Protein AF-A0A8H7FQP1-F1 (afdb_monomer)

Secondary structure (DSSP, 8-state):
-------------------------------------------------TTHHHHHHHHHHHHHHHHHHHHHHHHHHHHHHHHHHHHHHHHHHHHHHHHHHHHHHHHHHHHHHHHHHHHHHHHHHHHHHHHHHHHHHHHHHHHHHHHHHHHHHHHHHHHHHHHHHHHHHHHHHHHHHHHHHHHHHHHHHHHHHHHHHHHHHHHTTEEEPPPEEEEEEETTEEEEEEEEEEHHHHHHT-------SS---------------TT-------EEEEEEET-TTS--GGGSSTTS---------

pLDDT: mean 77.66, std 22.57, range [32.78, 98.75]

Sequence (301 aa):
MALRCIDSLFKVRPKQRARSDPRSYLFFSFREQEPLLRAKQQASPASGSSMLKLYIALFVAAVLICNFVGLVLWDRSCQNKNLVQYEKEVASRKAQEAQRELEWVREMDKKREEEHARETQWQTEYDLKKAQEARRELAWERHMNETQESERTREAQWKRAYDLKRAQEKQQERAWERQMDNKRREERTREAQWEMSQEKRERLGLSWSAPLSHGCVSHGVQSYRARLLDAVFTECLGSPTTANAKGMWVFSGSSCALNTDKTTTMPQEIWGHWTVEEDPSCSPFFQDWRTNVRVDILSNW

Mean predicted aligned error: 17.56 Å

Radius of gyration: 79.03 Å; Cα contacts (8 Å, |Δi|>4): 97; chains: 1; bounding box: 150×62×216 Å

Nearest PDB structures (foldseek):
  4bv8-assembly2_B-3  TM=5.247E-01  e=1.477E+00  Mus mu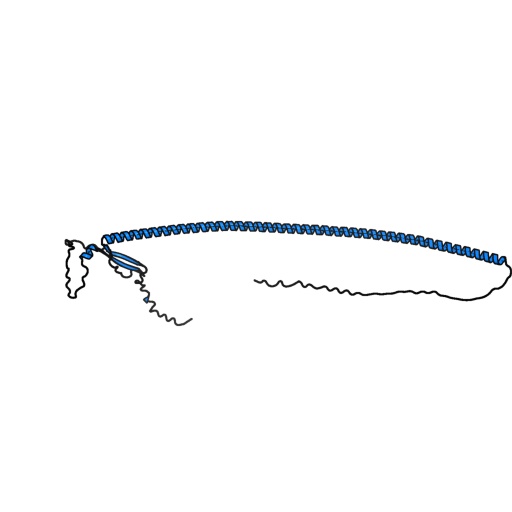sculus
  4bva-assembly1_A  TM=5.328E-01  e=1.675E+00  Mus musculus
  5ds1-assembly1_A-2  TM=3.840E-01  e=4.562E+00  Pisum sativum

Foldseek 3Di:
DDDDDDPDDDPDDDDDDDDDDDDDDDDDDDDDDDDDDDDDDDDDDDDDDPDVVVVVVVVVVVVVVVVVVVVVVVVVVVVVVVVVVVVVVVVVVVVVVVVVVVVVVVVVVVVVVVVVVVVVVVVVVVVVVVVVVVVVVVVVVVVVVVVVVVVVVVVVVVVVVVVVVVVVVVVVVVVVVVVVVVVVVVVVVVVVVVVVVVVVCVVQQKDWDDWDWDAAPDQQKTKTKTWIDRNVVVVQVDDPDPDDPPPDDDPPDDDPPPPDPPPPDDDPTDMDMDMDGNHPVRHPPPPPVVVPPPPPPPDDD

Solvent-accessible surface area (backbone atoms only — not comparable to full-atom values): 18649 Å² total; per-residue (Å²): 136,91,90,77,85,91,82,85,87,83,83,80,76,84,82,84,77,88,79,80,86,80,91,80,88,83,90,87,88,84,83,92,80,86,84,92,84,89,86,87,79,90,82,86,84,81,89,85,76,77,64,67,56,51,51,52,51,51,50,52,49,50,52,50,49,53,52,50,52,51,50,51,53,49,50,53,51,52,51,49,52,52,48,55,49,48,52,51,50,52,52,52,50,52,52,53,49,53,49,51,51,52,52,50,49,53,53,55,50,53,50,51,52,53,50,53,52,50,51,51,50,52,49,52,53,50,53,50,51,50,52,51,50,54,50,50,51,56,50,50,51,51,52,51,49,54,51,50,52,51,49,53,52,52,51,53,51,50,50,52,53,50,53,51,52,53,52,50,53,53,50,50,51,55,50,51,52,52,51,53,50,50,51,56,49,51,50,51,52,50,50,52,51,49,49,54,53,48,52,55,30,51,75,67,34,39,44,71,45,80,70,44,75,50,71,62,76,48,84,19,23,29,35,34,36,25,44,62,39,48,46,75,61,50,64,68,69,51,78,85,71,76,82,60,99,70,92,69,89,77,84,80,82,80,83,74,79,73,85,72,64,95,73,70,73,75,80,79,82,50,71,48,75,53,72,43,75,72,35,80,89,26,60,63,84,76,68,67,64,69,80,73,60,80,76,80,76,69,87,81,134

Structure (mmCIF, N/CA/C/O backbone):
data_AF-A0A8H7FQP1-F1
#
_entry.id   AF-A0A8H7FQP1-F1
#
loop_
_atom_site.group_PDB
_atom_site.id
_atom_site.type_symbol
_atom_site.label_atom_id
_atom_site.label_alt_id
_atom_site.label_comp_id
_atom_site.label_asym_id
_atom_site.label_entity_id
_atom_site.label_seq_id
_atom_site.pdbx_PDB_ins_code
_atom_site.Cartn_x
_atom_site.Cartn_y
_atom_site.Cartn_z
_atom_site.occupancy
_atom_site.B_iso_or_equiv
_atom_site.auth_seq_id
_atom_site.auth_comp_id
_atom_site.auth_asym_id
_atom_site.auth_atom_id
_atom_site.pdbx_PDB_model_num
ATOM 1 N N . MET A 1 1 ? 9.323 -22.938 11.453 1.00 44.25 1 MET A N 1
ATOM 2 C CA . MET A 1 1 ? 9.107 -22.777 9.999 1.00 44.25 1 MET A CA 1
ATOM 3 C C . MET A 1 1 ? 10.292 -22.024 9.432 1.00 44.25 1 MET A C 1
ATOM 5 O O . MET A 1 1 ? 10.713 -21.041 10.021 1.00 44.25 1 MET A O 1
ATOM 9 N N . ALA A 1 2 ? 10.908 -22.606 8.411 1.00 39.44 2 ALA A N 1
ATOM 10 C CA . ALA A 1 2 ? 12.273 -22.350 7.983 1.00 39.44 2 ALA A CA 1
ATOM 11 C C . ALA A 1 2 ? 12.406 -21.084 7.123 1.00 39.44 2 ALA A C 1
ATOM 13 O O . ALA A 1 2 ? 11.730 -20.958 6.110 1.00 39.44 2 ALA A O 1
ATOM 14 N N . LEU A 1 3 ? 13.346 -20.211 7.482 1.00 43.88 3 LEU A N 1
ATOM 15 C CA . LEU A 1 3 ? 13.948 -19.234 6.577 1.00 43.88 3 LEU A CA 1
ATOM 16 C C . LEU A 1 3 ? 15.461 -19.448 6.639 1.00 43.88 3 LEU A C 1
ATOM 18 O O . LEU A 1 3 ? 16.155 -18.941 7.515 1.00 43.88 3 LEU A O 1
ATOM 22 N N . ARG A 1 4 ? 15.948 -20.301 5.738 1.00 47.81 4 ARG A N 1
ATOM 23 C CA . ARG A 1 4 ? 17.366 -20.500 5.440 1.00 47.81 4 ARG A CA 1
ATOM 24 C C . ARG A 1 4 ? 17.572 -20.265 3.946 1.00 47.81 4 ARG A C 1
ATOM 26 O O . ARG A 1 4 ? 16.805 -20.780 3.141 1.00 47.81 4 ARG A O 1
ATOM 33 N N . CYS A 1 5 ? 18.672 -19.579 3.647 1.00 44.84 5 CYS A N 1
ATOM 34 C CA . CYS A 1 5 ? 19.439 -19.634 2.402 1.00 44.84 5 CYS A CA 1
ATOM 35 C C . CYS A 1 5 ? 18.844 -18.955 1.159 1.00 44.84 5 CYS A C 1
ATOM 37 O O . CYS A 1 5 ? 18.223 -19.605 0.327 1.00 44.84 5 CYS A O 1
ATOM 39 N N . ILE A 1 6 ? 19.226 -17.691 0.947 1.00 50.94 6 ILE A N 1
ATOM 40 C CA . ILE A 1 6 ? 19.578 -17.193 -0.393 1.00 50.94 6 ILE A CA 1
ATOM 41 C C . ILE A 1 6 ? 20.927 -16.471 -0.275 1.00 50.94 6 ILE A C 1
ATOM 43 O O . ILE A 1 6 ? 21.017 -15.253 -0.322 1.00 50.94 6 ILE A O 1
ATOM 47 N N . ASP A 1 7 ? 21.977 -17.265 -0.073 1.00 50.06 7 ASP A N 1
ATOM 48 C CA . ASP A 1 7 ? 23.360 -16.891 -0.366 1.00 50.06 7 ASP A CA 1
ATOM 49 C C . ASP A 1 7 ? 23.798 -17.775 -1.532 1.00 50.06 7 ASP A C 1
ATOM 51 O O . ASP A 1 7 ? 24.094 -18.953 -1.343 1.00 50.06 7 ASP A O 1
ATOM 55 N N . SER A 1 8 ? 23.757 -17.258 -2.759 1.00 50.88 8 SER A N 1
ATOM 56 C CA . SER A 1 8 ? 24.639 -17.673 -3.858 1.00 50.88 8 SER A CA 1
ATOM 57 C C . SER A 1 8 ? 24.260 -16.968 -5.159 1.00 50.88 8 SER A C 1
ATOM 59 O O . SER A 1 8 ? 23.090 -16.742 -5.440 1.00 50.88 8 SER A O 1
ATOM 61 N N . LEU A 1 9 ? 25.286 -16.732 -5.983 1.00 49.41 9 LEU A N 1
ATOM 62 C CA . LEU A 1 9 ? 25.239 -16.390 -7.413 1.00 49.41 9 LEU A CA 1
ATOM 63 C C . LEU A 1 9 ? 25.390 -14.911 -7.797 1.00 49.41 9 LEU A C 1
ATOM 65 O O . LEU A 1 9 ? 24.665 -14.412 -8.645 1.00 49.41 9 LEU A O 1
ATOM 69 N N . PHE A 1 10 ? 26.475 -14.274 -7.351 1.00 50.06 10 PHE A N 1
ATOM 70 C CA . PHE A 1 10 ? 27.207 -13.350 -8.232 1.00 50.06 10 PHE A CA 1
ATOM 71 C C . PHE A 1 10 ? 28.704 -13.666 -8.227 1.00 50.06 10 PHE A C 1
ATOM 73 O O . PHE A 1 10 ? 29.521 -13.051 -7.549 1.00 50.06 10 PHE A O 1
ATOM 80 N N . LYS A 1 11 ? 29.073 -14.681 -9.015 1.00 54.91 11 LYS A N 1
ATOM 81 C CA . LYS A 1 11 ? 30.464 -15.015 -9.335 1.00 54.91 11 LYS A CA 1
ATOM 82 C C . LYS A 1 11 ? 30.887 -14.169 -10.539 1.00 54.91 11 LYS A C 1
ATOM 84 O O . LYS A 1 11 ? 30.808 -14.616 -11.681 1.00 54.91 11 LYS A O 1
ATOM 89 N N . VAL A 1 12 ? 31.289 -12.926 -10.282 1.00 55.06 12 VAL A N 1
ATOM 90 C CA . VAL A 1 12 ? 31.871 -12.031 -11.293 1.00 55.06 12 VAL A CA 1
ATOM 91 C C . VAL A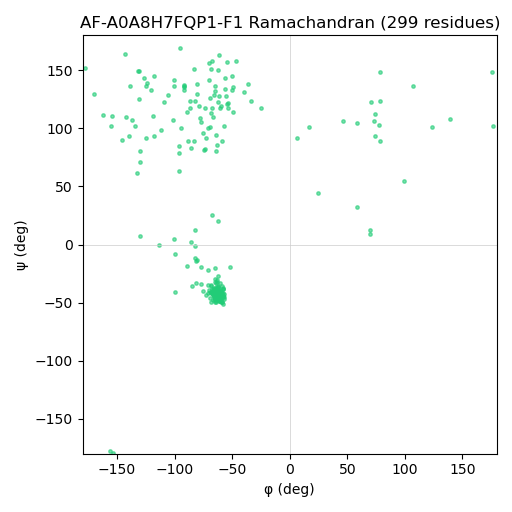 1 12 ? 33.223 -12.612 -11.721 1.00 55.06 12 VAL A C 1
ATOM 93 O O . VAL A 1 12 ? 34.172 -12.640 -10.942 1.00 55.06 12 VAL A O 1
ATOM 96 N N . ARG A 1 13 ? 33.317 -13.126 -12.954 1.00 54.31 13 ARG A N 1
ATOM 97 C CA . ARG A 1 13 ? 34.604 -13.490 -13.565 1.00 54.31 13 ARG A CA 1
ATOM 98 C C . ARG A 1 13 ? 35.245 -12.233 -14.164 1.00 54.31 13 ARG A C 1
ATOM 100 O O . ARG A 1 13 ? 34.632 -11.643 -15.055 1.00 54.31 13 ARG A O 1
ATOM 107 N N . PRO A 1 14 ? 36.478 -11.852 -13.791 1.00 56.91 14 PRO A N 1
ATOM 108 C CA . PRO A 1 14 ? 37.225 -10.858 -14.548 1.00 56.91 14 PRO A CA 1
ATOM 109 C C . PRO A 1 14 ? 37.726 -11.494 -15.851 1.00 56.91 14 PRO A C 1
ATOM 111 O O . PRO A 1 14 ? 38.489 -12.461 -15.851 1.00 56.91 14 PRO A O 1
ATOM 114 N N . LYS A 1 15 ? 37.274 -10.963 -16.989 1.00 60.50 15 LYS A N 1
ATOM 115 C CA . LYS A 1 15 ? 37.751 -11.359 -18.317 1.00 60.50 15 LYS A CA 1
ATOM 116 C C . LYS A 1 15 ? 39.041 -10.593 -18.612 1.00 60.50 15 LYS A C 1
ATOM 118 O O . LYS A 1 15 ? 39.006 -9.506 -19.177 1.00 60.50 15 LYS A O 1
ATOM 123 N N . GLN A 1 16 ? 40.177 -11.164 -18.219 1.00 54.00 16 GLN A N 1
ATOM 124 C CA . GLN A 1 16 ? 41.483 -10.739 -18.719 1.00 54.00 16 GLN A CA 1
ATOM 125 C C . GLN A 1 16 ? 41.540 -10.978 -20.237 1.00 54.00 16 GLN A C 1
ATOM 127 O O . GLN A 1 16 ? 41.353 -12.101 -20.707 1.00 54.00 16 GLN A O 1
ATOM 132 N N . ARG A 1 17 ? 41.803 -9.925 -21.016 1.00 49.47 17 ARG A N 1
ATOM 133 C CA . ARG A 1 17 ? 42.302 -10.038 -22.391 1.00 49.47 17 ARG A CA 1
ATOM 134 C C . ARG A 1 17 ? 43.667 -9.376 -22.455 1.00 49.47 17 ARG A C 1
ATOM 136 O O . ARG A 1 17 ? 43.779 -8.180 -22.686 1.00 49.47 17 ARG A O 1
ATOM 143 N N . ALA A 1 18 ? 44.691 -10.199 -22.271 1.00 53.09 18 ALA A N 1
ATOM 144 C CA . ALA A 1 18 ? 45.978 -9.978 -22.897 1.00 53.09 18 ALA A CA 1
ATOM 145 C C . ALA A 1 18 ? 45.813 -10.209 -24.409 1.00 53.09 18 ALA A C 1
ATOM 147 O O . ALA A 1 18 ? 45.316 -11.258 -24.828 1.00 53.09 18 ALA A O 1
ATOM 148 N N . ARG A 1 19 ? 46.211 -9.238 -25.230 1.00 52.06 19 ARG A N 1
ATOM 149 C CA . ARG A 1 19 ? 46.571 -9.486 -26.627 1.00 52.06 19 ARG A CA 1
ATOM 150 C C . ARG A 1 19 ? 47.860 -8.736 -26.914 1.00 52.06 19 ARG A C 1
ATOM 152 O O . ARG A 1 19 ? 47.887 -7.519 -27.023 1.00 52.06 19 ARG A O 1
ATOM 159 N N . SER A 1 20 ? 48.906 -9.541 -26.921 1.00 48.16 20 SER A N 1
ATOM 160 C CA . SER A 1 20 ? 50.247 -9.293 -27.408 1.00 48.16 20 SER A CA 1
ATOM 161 C C . SER A 1 20 ? 50.258 -8.860 -28.874 1.00 48.16 20 SER A C 1
ATOM 163 O O . SER A 1 20 ? 49.509 -9.402 -29.690 1.00 48.16 20 SER A O 1
ATOM 165 N N . ASP A 1 21 ? 51.181 -7.950 -29.176 1.00 47.97 21 ASP A N 1
ATOM 166 C CA . ASP A 1 21 ? 51.779 -7.720 -30.494 1.00 47.97 21 ASP A CA 1
ATOM 167 C C . ASP A 1 21 ? 52.227 -9.026 -31.172 1.00 47.97 21 ASP A C 1
ATOM 169 O O . ASP A 1 21 ? 52.558 -10.009 -30.495 1.00 47.97 21 ASP A O 1
ATOM 173 N N . PRO A 1 22 ? 52.353 -9.011 -32.510 1.00 58.47 22 PRO A N 1
ATOM 174 C CA . PRO A 1 22 ? 53.715 -9.083 -33.028 1.00 58.47 22 PRO A CA 1
ATOM 175 C C . PRO A 1 22 ? 53.996 -8.161 -34.225 1.00 58.47 22 PRO A C 1
ATOM 177 O O . PRO A 1 22 ? 53.273 -8.113 -35.219 1.00 58.47 22 PRO A O 1
ATOM 180 N N . ARG A 1 23 ? 55.170 -7.528 -34.136 1.00 50.97 23 ARG A N 1
ATOM 181 C CA . ARG A 1 23 ? 56.019 -7.068 -35.242 1.00 50.97 23 ARG A CA 1
ATOM 182 C C . ARG A 1 23 ? 56.007 -8.035 -36.436 1.00 50.97 23 ARG A C 1
ATOM 184 O O . ARG A 1 23 ? 56.237 -9.228 -36.260 1.00 50.97 23 ARG A O 1
ATOM 191 N N . SER A 1 24 ? 55.948 -7.494 -37.650 1.00 48.19 24 SER A N 1
ATOM 192 C CA . SER A 1 24 ? 56.607 -8.095 -38.817 1.00 48.19 24 SER A CA 1
ATOM 193 C C . SER A 1 24 ? 57.192 -6.999 -39.715 1.00 48.19 24 SER A C 1
ATOM 195 O O . SER A 1 24 ? 56.492 -6.188 -40.311 1.00 48.19 24 SER A O 1
ATOM 197 N N . TYR A 1 25 ? 58.523 -6.957 -39.714 1.00 48.91 25 TYR A N 1
ATOM 198 C CA . TYR A 1 25 ? 59.377 -6.303 -40.701 1.00 48.91 25 TYR A CA 1
ATOM 199 C C . TYR A 1 25 ? 59.319 -7.075 -42.028 1.00 48.91 25 TYR A C 1
ATOM 201 O O . TYR A 1 25 ? 59.068 -8.275 -41.986 1.00 48.91 25 TYR A O 1
ATOM 209 N N . LEU A 1 26 ? 59.624 -6.407 -43.151 1.00 52.06 26 LEU A N 1
ATOM 210 C CA . LEU A 1 26 ? 60.492 -6.841 -44.274 1.00 52.06 26 LEU A CA 1
ATOM 211 C C . LEU A 1 26 ? 60.424 -5.732 -45.357 1.00 52.06 26 LEU A C 1
ATOM 213 O O . LEU A 1 26 ? 59.363 -5.485 -45.914 1.00 52.06 26 LEU A O 1
ATOM 217 N N . PHE A 1 27 ? 61.415 -4.842 -45.507 1.00 43.44 27 PHE A N 1
ATOM 218 C CA . PHE A 1 27 ? 62.663 -5.004 -46.280 1.00 43.44 27 PHE A CA 1
ATOM 219 C C . PHE A 1 27 ? 62.464 -5.602 -47.682 1.00 43.44 27 PHE A C 1
ATOM 221 O O . PHE A 1 27 ? 62.317 -6.810 -47.796 1.00 43.44 27 PHE A O 1
ATOM 228 N N . PHE A 1 28 ? 62.579 -4.776 -48.732 1.00 42.78 28 PHE A N 1
ATOM 229 C CA . PHE A 1 28 ? 63.300 -5.139 -49.961 1.00 42.78 28 PHE A CA 1
ATOM 230 C C . PHE A 1 28 ? 63.807 -3.885 -50.690 1.00 42.78 28 PHE A C 1
ATOM 232 O O . PHE A 1 28 ? 63.049 -3.082 -51.226 1.00 42.78 28 PHE A O 1
ATOM 239 N N . SER A 1 29 ? 65.126 -3.738 -50.667 1.00 42.91 29 SER A N 1
ATOM 240 C CA . SER A 1 29 ? 65.958 -2.861 -51.482 1.00 42.91 29 SER A CA 1
ATOM 241 C C . SER A 1 29 ? 66.422 -3.631 -52.729 1.00 42.91 29 SER A C 1
ATOM 243 O O . SER A 1 29 ? 66.846 -4.780 -52.622 1.00 42.91 29 SER A O 1
ATOM 245 N N . PHE A 1 30 ? 66.371 -3.012 -53.910 1.00 41.06 30 PHE A N 1
ATOM 246 C CA . PHE A 1 30 ? 66.965 -3.537 -55.152 1.00 41.06 30 PHE A CA 1
ATOM 247 C C . PHE A 1 30 ? 67.471 -2.328 -55.961 1.00 41.06 30 PHE A C 1
ATOM 249 O O . PHE A 1 30 ? 66.667 -1.545 -56.449 1.00 41.06 30 PHE A O 1
ATOM 256 N N . ARG A 1 31 ? 68.724 -1.897 -55.777 1.00 38.94 31 ARG A N 1
ATOM 257 C CA . ARG A 1 31 ? 69.997 -2.365 -56.365 1.00 38.94 31 ARG A CA 1
ATOM 258 C C . ARG A 1 31 ? 70.152 -1.972 -57.842 1.00 38.94 31 ARG A C 1
ATOM 260 O O . ARG A 1 31 ? 69.537 -2.554 -58.726 1.00 38.94 31 ARG A O 1
ATOM 267 N N . GLU A 1 32 ? 71.023 -0.983 -58.033 1.00 44.41 32 GLU A N 1
ATOM 268 C CA . GLU A 1 32 ? 71.649 -0.539 -59.279 1.00 44.41 32 GLU A CA 1
ATOM 269 C C . GLU A 1 32 ? 72.277 -1.697 -60.069 1.00 44.41 32 GLU A C 1
ATOM 271 O O . GLU A 1 32 ? 72.891 -2.594 -59.481 1.00 44.41 32 GLU A O 1
ATOM 276 N N . GLN A 1 33 ? 72.213 -1.618 -61.401 1.00 38.72 33 GLN A N 1
ATOM 277 C CA . GLN A 1 33 ? 73.200 -2.242 -62.283 1.00 38.72 33 GLN A CA 1
ATOM 278 C C . GLN A 1 33 ? 73.262 -1.516 -63.637 1.00 38.72 33 GLN A C 1
ATOM 280 O O . GLN A 1 33 ? 72.423 -1.712 -64.513 1.00 38.72 33 GLN A O 1
ATOM 285 N N . GLU A 1 34 ? 74.292 -0.686 -63.804 1.00 46.25 34 GLU A N 1
ATOM 286 C CA . GLU A 1 34 ? 74.931 -0.462 -65.104 1.00 46.25 34 GLU A CA 1
ATOM 287 C C . GLU A 1 34 ? 75.653 -1.746 -65.552 1.00 46.25 34 GLU A C 1
ATOM 289 O O . GLU A 1 34 ? 76.100 -2.537 -64.711 1.00 46.25 34 GLU A O 1
ATOM 294 N N . PRO A 1 35 ? 75.892 -1.900 -66.865 1.00 52.53 35 PRO A N 1
ATOM 295 C CA . PRO A 1 35 ? 77.214 -2.359 -67.264 1.00 52.53 35 PRO A CA 1
ATOM 296 C C . PRO A 1 35 ? 77.852 -1.514 -68.378 1.00 52.53 35 PRO A C 1
ATOM 298 O O . PRO A 1 35 ? 77.341 -1.366 -69.486 1.00 52.53 35 PRO A O 1
ATOM 301 N N . LEU A 1 36 ? 79.059 -1.052 -68.052 1.00 44.12 36 LEU A N 1
ATOM 302 C CA . LEU A 1 36 ? 80.191 -0.739 -68.924 1.00 44.12 36 LEU A CA 1
ATOM 303 C C . LEU A 1 36 ? 80.621 -1.942 -69.787 1.00 44.12 36 LEU A C 1
ATOM 305 O O . LEU A 1 36 ? 80.898 -2.984 -69.208 1.00 44.12 36 LEU A O 1
ATOM 309 N N . LEU A 1 37 ? 80.853 -1.752 -71.097 1.00 39.88 37 LEU A N 1
ATOM 310 C CA . LEU A 1 37 ? 81.885 -2.404 -71.949 1.00 39.88 37 LEU A CA 1
ATOM 311 C C . LEU A 1 37 ? 82.040 -1.529 -73.223 1.00 39.88 37 LEU A C 1
ATOM 313 O O . LEU A 1 37 ? 81.056 -1.310 -73.914 1.00 39.88 37 LEU A O 1
ATOM 317 N N . ARG A 1 38 ? 83.123 -0.795 -73.528 1.00 33.78 38 ARG A N 1
ATOM 318 C CA . ARG A 1 38 ? 84.563 -1.067 -73.765 1.00 33.78 38 ARG A CA 1
ATOM 319 C C . ARG A 1 38 ? 84.899 -1.741 -75.119 1.00 33.78 38 ARG A C 1
ATOM 321 O O . ARG A 1 38 ? 84.730 -2.940 -75.272 1.00 33.78 38 ARG A O 1
ATOM 328 N N . ALA A 1 39 ? 85.584 -0.952 -75.964 1.00 33.16 39 ALA A N 1
ATOM 329 C CA . ALA A 1 39 ? 86.832 -1.259 -76.696 1.00 33.16 39 ALA A CA 1
ATOM 330 C C . ALA A 1 39 ? 86.828 -1.519 -78.224 1.00 33.16 39 ALA A C 1
ATOM 332 O O . ALA A 1 39 ? 86.129 -2.390 -78.722 1.00 33.16 39 ALA A O 1
ATOM 333 N N . LYS A 1 40 ? 87.848 -0.882 -78.848 1.00 36.94 40 LYS A N 1
ATOM 334 C CA . LYS A 1 40 ? 88.617 -1.228 -80.073 1.00 36.94 40 LYS A CA 1
ATOM 335 C C . LYS A 1 40 ? 87.973 -0.946 -81.436 1.00 36.94 40 LYS A C 1
ATOM 337 O O . LYS A 1 40 ? 86.786 -1.132 -81.605 1.00 36.94 40 LYS A O 1
ATOM 342 N N . GLN A 1 41 ? 88.698 -0.617 -82.505 1.00 36.25 41 GLN A N 1
ATOM 343 C CA . GLN A 1 41 ? 90.015 -0.021 -82.804 1.00 36.25 41 GLN A CA 1
ATOM 344 C C . GLN A 1 41 ? 90.051 0.066 -84.349 1.00 36.25 41 GLN A C 1
ATOM 346 O O . GLN A 1 41 ? 89.493 -0.803 -85.004 1.00 36.25 41 GLN A O 1
ATOM 351 N N . GLN A 1 42 ? 90.800 1.032 -84.890 1.00 36.59 42 GLN A N 1
ATOM 352 C CA . GLN A 1 42 ? 91.496 0.975 -86.190 1.00 36.59 42 GLN A CA 1
ATOM 353 C C . GLN A 1 42 ? 90.716 1.006 -87.525 1.00 36.59 42 GLN A C 1
ATOM 355 O O . GLN A 1 42 ? 89.993 0.089 -87.888 1.00 36.59 42 GLN A O 1
ATOM 360 N N . ALA A 1 43 ? 91.096 2.022 -88.315 1.00 32.78 43 ALA A N 1
ATOM 361 C CA . ALA A 1 43 ? 91.660 1.930 -89.675 1.00 32.78 43 ALA A CA 1
ATOM 362 C C . ALA A 1 43 ? 90.903 2.715 -90.767 1.00 32.78 43 ALA A C 1
ATOM 364 O O . ALA A 1 43 ? 89.929 2.251 -91.346 1.00 32.78 43 ALA A O 1
ATOM 365 N N . SER A 1 44 ? 91.456 3.883 -91.114 1.00 42.22 44 SER A N 1
ATOM 366 C CA . SER A 1 44 ? 91.494 4.409 -92.494 1.00 42.22 44 SER A CA 1
ATOM 367 C C . SER A 1 44 ? 92.317 3.443 -93.372 1.00 42.22 44 SER A C 1
ATOM 369 O O . SER A 1 44 ? 93.254 2.852 -92.824 1.00 42.22 44 SER A O 1
ATOM 371 N N . PRO A 1 45 ? 92.072 3.285 -94.697 1.00 41.62 45 PRO A N 1
ATOM 372 C CA . PRO A 1 45 ? 92.418 4.345 -95.661 1.00 41.62 45 PRO A CA 1
ATOM 373 C C . PRO A 1 45 ? 91.630 4.377 -97.000 1.00 41.62 45 PRO A C 1
ATOM 375 O O . PRO A 1 45 ? 90.787 3.539 -97.291 1.00 41.62 45 PRO A O 1
ATOM 378 N N . ALA A 1 46 ? 92.042 5.344 -97.834 1.00 33.66 46 ALA A N 1
ATOM 379 C CA . ALA A 1 46 ? 91.960 5.417 -99.302 1.00 33.66 46 ALA A CA 1
ATOM 380 C C . ALA A 1 46 ? 90.587 5.775 -99.919 1.00 33.66 46 ALA 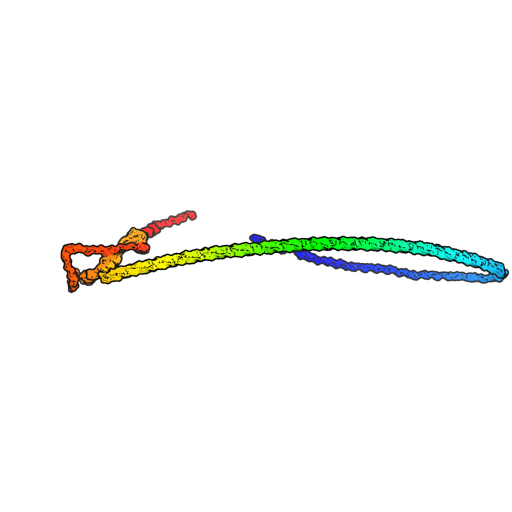A C 1
ATOM 382 O O . ALA A 1 46 ? 89.643 4.997 -99.923 1.00 33.66 46 ALA A O 1
ATOM 383 N N . SER A 1 47 ? 90.381 7.015 -100.384 1.00 41.09 47 SER A N 1
ATOM 384 C CA . SER A 1 47 ? 90.954 7.625 -101.606 1.00 41.09 47 SER A CA 1
ATOM 385 C C . SER A 1 47 ? 90.611 6.843 -102.881 1.00 41.09 47 SER A C 1
ATOM 387 O O . SER A 1 47 ? 91.198 5.799 -103.149 1.00 41.09 47 SER A O 1
ATOM 389 N N . GLY A 1 48 ? 89.667 7.374 -103.672 1.00 42.34 48 GLY A N 1
ATOM 390 C CA . GLY A 1 48 ? 89.441 6.961 -105.063 1.00 42.34 48 GLY A CA 1
ATOM 391 C C . GLY A 1 48 ? 87.968 6.838 -105.484 1.00 42.34 48 GLY A C 1
ATOM 392 O O . GLY A 1 48 ? 87.295 5.862 -105.140 1.00 42.34 48 GLY A O 1
ATOM 393 N N . SER A 1 49 ? 87.526 7.793 -106.318 1.00 49.12 49 SER A N 1
ATOM 394 C CA . SER A 1 49 ? 86.255 7.870 -107.076 1.00 49.12 49 SER A CA 1
ATOM 395 C C . SER A 1 49 ? 85.006 8.305 -106.281 1.00 49.12 49 SER A C 1
ATOM 397 O O . SER A 1 49 ? 84.291 7.488 -105.699 1.00 49.12 49 SER A O 1
ATOM 399 N N . SER A 1 50 ? 84.771 9.627 -106.231 1.00 56.97 50 SER A N 1
ATOM 400 C CA . SER A 1 50 ? 84.031 10.329 -105.167 1.00 56.97 50 SER A CA 1
ATOM 401 C C . SER A 1 50 ? 82.566 10.703 -105.426 1.00 56.97 50 SER A C 1
ATOM 403 O O . SER A 1 50 ? 81.915 11.098 -104.474 1.00 56.97 50 SER A O 1
ATOM 405 N N . MET A 1 51 ? 81.980 10.563 -106.617 1.00 59.62 51 MET A N 1
ATOM 406 C CA . MET A 1 51 ? 80.575 10.993 -106.813 1.00 59.62 51 MET A CA 1
ATOM 407 C C . MET A 1 51 ? 79.569 9.839 -106.758 1.00 59.62 51 MET A C 1
ATOM 409 O O . MET A 1 51 ? 78.533 9.953 -106.109 1.00 59.62 51 MET A O 1
ATOM 413 N N . LEU A 1 52 ? 79.892 8.684 -107.346 1.00 67.12 52 LEU A N 1
ATOM 414 C CA . LEU A 1 52 ? 78.967 7.545 -107.389 1.00 67.12 52 LEU A CA 1
ATOM 415 C C . LEU A 1 52 ? 78.768 6.891 -106.009 1.00 67.12 52 LEU A C 1
ATOM 417 O O . LEU A 1 52 ? 77.650 6.546 -105.644 1.00 67.12 52 LEU A O 1
ATOM 421 N N . LYS A 1 53 ? 79.834 6.768 -105.205 1.00 69.12 53 LYS A N 1
ATOM 422 C CA . LYS A 1 53 ? 79.766 6.193 -103.848 1.00 69.12 53 LYS A CA 1
ATOM 423 C C . LYS A 1 53 ? 78.999 7.089 -102.871 1.00 69.12 53 LYS A C 1
ATOM 425 O O . LYS A 1 53 ? 78.271 6.567 -102.034 1.00 69.12 53 LYS A O 1
ATOM 430 N N . LEU A 1 54 ? 79.120 8.414 -103.003 1.00 72.81 54 LEU A N 1
ATOM 431 C CA . LEU A 1 54 ? 78.325 9.380 -102.237 1.00 72.81 54 LEU A CA 1
ATOM 432 C C . LEU A 1 54 ? 76.844 9.310 -102.631 1.00 72.81 54 LEU A C 1
ATOM 434 O O . LEU A 1 54 ? 75.995 9.275 -101.748 1.00 72.81 54 LEU A O 1
ATOM 438 N N . TYR A 1 55 ? 76.533 9.191 -103.926 1.00 78.56 55 TYR A N 1
ATOM 439 C CA . TYR A 1 55 ? 75.158 8.973 -104.389 1.00 78.56 55 TYR A CA 1
ATOM 440 C C . TYR A 1 55 ? 74.560 7.662 -103.866 1.00 78.56 55 TYR A C 1
ATOM 442 O O . TYR A 1 55 ? 73.434 7.660 -103.379 1.00 78.56 55 TYR A O 1
ATOM 450 N N . ILE A 1 56 ? 75.315 6.558 -103.901 1.00 80.75 56 ILE A N 1
ATOM 451 C CA . ILE A 1 56 ? 74.863 5.268 -103.359 1.00 80.75 56 ILE A CA 1
ATOM 452 C C . ILE A 1 56 ? 74.692 5.347 -101.834 1.00 80.75 56 ILE A C 1
ATOM 454 O O . ILE A 1 56 ? 73.680 4.885 -101.320 1.00 80.75 56 ILE A O 1
ATOM 458 N N . ALA A 1 57 ? 75.621 5.969 -101.102 1.00 81.69 57 ALA A N 1
ATOM 459 C CA . ALA A 1 57 ? 75.513 6.132 -99.651 1.00 81.69 57 ALA A CA 1
ATOM 460 C C . ALA A 1 57 ? 74.324 7.020 -99.246 1.00 81.69 57 ALA A C 1
ATOM 462 O O . ALA A 1 57 ? 73.606 6.677 -98.311 1.00 81.69 57 ALA A O 1
ATOM 463 N N . LEU A 1 58 ? 74.072 8.117 -99.969 1.00 83.75 58 LEU A N 1
ATOM 464 C CA . LEU A 1 58 ? 72.903 8.977 -99.759 1.00 83.75 58 LEU A CA 1
ATOM 465 C C . LEU A 1 58 ? 71.599 8.250 -100.094 1.00 83.75 58 LEU A C 1
ATOM 467 O O . LEU A 1 58 ? 70.627 8.385 -99.357 1.00 83.75 58 LEU A O 1
ATOM 471 N N . PHE A 1 59 ? 71.581 7.447 -101.158 1.00 86.31 59 PHE A N 1
ATOM 472 C CA . PHE A 1 59 ? 70.423 6.632 -101.513 1.00 86.31 59 PHE A CA 1
ATOM 473 C C . PHE A 1 59 ? 70.135 5.566 -100.446 1.00 86.31 59 PHE A C 1
ATOM 475 O O . PHE A 1 59 ? 69.003 5.448 -99.986 1.00 86.31 59 PHE A O 1
ATOM 482 N N . VAL A 1 60 ? 71.157 4.841 -99.980 1.00 87.00 60 VAL A N 1
ATOM 483 C CA . VAL A 1 60 ? 71.024 3.865 -98.887 1.00 87.00 60 VAL A CA 1
ATOM 484 C C . VAL A 1 60 ? 70.580 4.552 -97.593 1.00 87.00 60 VAL A C 1
ATOM 486 O O . VAL A 1 60 ? 69.674 4.059 -96.929 1.00 87.00 60 VAL A O 1
ATOM 489 N N . ALA A 1 61 ? 71.144 5.714 -97.256 1.00 88.62 61 ALA A N 1
ATOM 490 C CA . ALA A 1 61 ? 70.723 6.495 -96.096 1.00 88.62 61 ALA A CA 1
ATOM 491 C C . ALA A 1 61 ? 69.261 6.955 -96.212 1.00 88.62 61 ALA A C 1
ATOM 493 O O . ALA A 1 61 ? 68.511 6.821 -95.251 1.00 88.62 61 ALA A O 1
ATOM 494 N N . ALA A 1 62 ? 68.825 7.426 -97.383 1.00 88.69 62 ALA A N 1
ATOM 495 C CA . ALA A 1 62 ? 67.436 7.810 -97.625 1.00 88.69 62 ALA A CA 1
ATOM 496 C C . ALA A 1 62 ? 66.481 6.616 -97.473 1.00 88.69 62 ALA A C 1
ATOM 498 O O . ALA A 1 62 ? 65.456 6.733 -96.807 1.00 88.69 62 ALA A O 1
ATOM 499 N N . VAL A 1 63 ? 66.845 5.443 -98.005 1.00 89.25 63 VAL A N 1
ATOM 500 C CA . VAL A 1 63 ? 66.067 4.206 -97.836 1.00 89.25 63 VAL A CA 1
ATOM 501 C C . VAL A 1 63 ? 66.007 3.786 -96.364 1.00 89.25 63 VAL A C 1
ATOM 503 O O . VAL A 1 63 ? 64.938 3.410 -95.883 1.00 89.25 63 VAL A O 1
ATOM 506 N N . LEU A 1 64 ? 67.109 3.876 -95.615 1.00 90.69 64 LEU A N 1
ATOM 507 C CA . LEU A 1 64 ? 67.127 3.578 -94.179 1.00 90.69 64 LEU A CA 1
ATOM 508 C C . LEU A 1 64 ? 66.272 4.565 -93.376 1.00 90.69 64 LEU A C 1
ATOM 510 O O . LEU A 1 64 ? 65.526 4.136 -92.501 1.00 90.69 64 LEU A O 1
ATOM 514 N N . ILE A 1 65 ? 66.321 5.859 -93.701 1.00 90.88 65 ILE A N 1
ATOM 515 C CA . ILE A 1 65 ? 65.477 6.886 -93.075 1.00 90.88 65 ILE A CA 1
ATOM 516 C C . ILE A 1 65 ? 64.002 6.616 -93.381 1.00 90.88 65 ILE A C 1
ATOM 518 O O . ILE A 1 65 ? 63.191 6.634 -92.462 1.00 90.88 65 ILE A O 1
ATOM 522 N N . CYS A 1 66 ? 63.638 6.300 -94.628 1.00 91.00 66 CYS A N 1
ATOM 523 C CA . CYS A 1 66 ? 62.262 5.945 -94.982 1.00 91.00 66 CYS A CA 1
ATOM 524 C C . CYS A 1 66 ? 61.774 4.698 -94.231 1.00 91.00 66 CYS A C 1
ATOM 526 O O . CYS A 1 66 ? 60.662 4.706 -93.707 1.00 91.00 66 CYS A O 1
ATOM 528 N N . ASN A 1 67 ? 62.604 3.656 -94.121 1.00 90.62 67 ASN A N 1
ATOM 529 C CA . ASN A 1 67 ? 62.269 2.465 -93.336 1.00 90.62 67 ASN A CA 1
ATOM 530 C C . ASN A 1 67 ? 62.138 2.785 -91.839 1.00 90.62 67 ASN A C 1
ATOM 532 O O . ASN A 1 67 ? 61.190 2.334 -91.203 1.00 90.62 67 ASN A O 1
ATOM 536 N N . PHE A 1 68 ? 63.034 3.600 -91.277 1.00 91.81 68 PHE A N 1
ATOM 537 C CA . PHE A 1 68 ? 62.981 4.006 -89.871 1.00 91.81 68 PHE A CA 1
ATOM 538 C C . PHE A 1 68 ? 61.747 4.862 -89.568 1.00 91.81 68 PHE A C 1
ATOM 540 O O . PHE A 1 68 ? 61.035 4.590 -88.608 1.00 91.81 68 PHE A O 1
ATOM 547 N N . VAL A 1 69 ? 61.436 5.848 -90.414 1.00 91.75 69 VAL A N 1
ATOM 548 C CA . VAL A 1 69 ? 60.212 6.656 -90.301 1.00 91.75 69 VAL A CA 1
ATOM 549 C C . VAL A 1 69 ? 58.975 5.766 -90.428 1.00 91.75 69 VAL A C 1
ATOM 551 O O . VAL A 1 69 ? 58.047 5.913 -89.639 1.00 91.75 69 VAL A O 1
ATOM 554 N N . GLY A 1 70 ? 58.976 4.799 -91.351 1.00 90.06 70 GLY A N 1
ATOM 555 C CA . GLY A 1 70 ? 57.912 3.801 -91.472 1.00 90.06 70 GLY A CA 1
ATOM 556 C C . GLY A 1 70 ? 57.722 2.974 -90.196 1.00 90.06 70 GLY A C 1
ATOM 557 O O . GLY A 1 70 ? 56.594 2.840 -89.725 1.00 90.06 70 GLY A O 1
ATOM 558 N N . LEU A 1 71 ? 58.811 2.487 -89.592 1.00 90.81 71 LEU A N 1
ATOM 559 C CA . LEU A 1 71 ? 58.784 1.747 -88.326 1.00 90.81 71 LEU A CA 1
ATOM 560 C C . LEU A 1 71 ? 58.304 2.610 -87.155 1.00 90.81 71 LEU A C 1
ATOM 562 O O . LEU A 1 71 ? 57.488 2.145 -86.368 1.00 90.81 71 LEU A O 1
ATOM 566 N N . VAL A 1 72 ? 58.745 3.867 -87.056 1.00 92.25 72 VAL A N 1
ATOM 567 C CA . VAL A 1 72 ? 58.311 4.797 -85.998 1.00 92.25 72 VAL A CA 1
ATOM 568 C C . VAL A 1 72 ? 56.832 5.152 -86.145 1.00 92.25 72 VAL A C 1
ATOM 570 O O . VAL A 1 72 ? 56.106 5.193 -85.154 1.00 92.25 72 VAL A O 1
ATOM 573 N N . LEU A 1 73 ? 56.351 5.391 -87.368 1.00 91.88 73 LEU A N 1
ATOM 574 C CA . LEU A 1 73 ? 54.932 5.656 -87.620 1.00 91.88 73 LEU A CA 1
ATOM 575 C C . LEU A 1 73 ? 54.070 4.417 -87.352 1.00 91.88 73 LEU A C 1
ATOM 577 O O . LEU A 1 73 ? 52.975 4.547 -86.801 1.00 91.88 73 LEU A O 1
ATOM 581 N N . TRP A 1 74 ? 54.564 3.225 -87.694 1.00 90.25 74 TRP A N 1
ATOM 582 C CA . TRP A 1 74 ? 53.906 1.959 -87.378 1.00 90.25 74 TRP A CA 1
ATOM 583 C C . TRP A 1 74 ? 53.848 1.704 -85.868 1.00 90.25 74 TRP A C 1
ATOM 585 O O . TRP A 1 74 ? 52.767 1.445 -85.344 1.00 90.25 74 TRP A O 1
ATOM 595 N N . ASP A 1 75 ? 54.968 1.849 -85.156 1.00 92.25 75 ASP A N 1
ATOM 596 C CA . ASP A 1 75 ? 55.039 1.705 -83.698 1.00 92.25 75 ASP A CA 1
ATOM 597 C C . ASP A 1 75 ? 54.110 2.708 -83.002 1.00 92.25 75 ASP A C 1
ATOM 599 O O . ASP A 1 75 ? 53.288 2.326 -82.172 1.00 92.25 75 ASP A O 1
ATOM 603 N N . ARG A 1 76 ? 54.107 3.973 -83.442 1.00 88.81 76 ARG A N 1
ATOM 604 C CA . ARG A 1 76 ? 53.181 4.995 -82.936 1.00 88.81 76 ARG A CA 1
ATOM 605 C C . ARG A 1 76 ? 51.716 4.653 -83.220 1.00 88.81 76 ARG A C 1
ATOM 607 O O . ARG A 1 76 ? 50.860 4.917 -82.380 1.00 88.81 76 ARG A O 1
ATOM 614 N N . SER A 1 77 ? 51.406 4.056 -84.373 1.00 89.69 77 SER A N 1
ATOM 615 C CA . SER A 1 77 ? 50.050 3.589 -84.696 1.00 89.69 77 SER A CA 1
ATOM 616 C C . SER A 1 77 ? 49.618 2.427 -83.793 1.00 89.69 77 SER A C 1
ATOM 618 O O . SER A 1 77 ? 48.497 2.432 -83.281 1.00 89.69 77 SER A O 1
ATOM 620 N N . CYS A 1 78 ? 50.509 1.465 -83.540 1.00 90.81 78 CYS A N 1
ATOM 621 C CA . CYS A 1 78 ? 50.275 0.354 -82.616 1.00 90.81 78 CYS A CA 1
ATOM 622 C C . CYS A 1 78 ? 50.107 0.837 -81.169 1.00 90.81 78 CYS A C 1
ATOM 624 O O . CYS A 1 78 ? 49.147 0.449 -80.506 1.00 90.81 78 CYS A O 1
ATOM 626 N N . GLN A 1 79 ? 50.969 1.741 -80.700 1.00 91.38 79 GLN A N 1
ATOM 627 C CA . GLN A 1 79 ? 50.850 2.361 -79.379 1.00 91.38 79 GLN A CA 1
ATOM 628 C C . GLN A 1 79 ? 49.543 3.142 -79.234 1.00 91.38 79 GLN A C 1
ATOM 630 O O . GLN A 1 79 ? 48.879 3.022 -78.210 1.00 91.38 79 GLN A O 1
ATOM 635 N N . ASN A 1 80 ? 49.123 3.879 -80.266 1.00 93.12 80 ASN A N 1
ATOM 636 C CA . ASN A 1 80 ? 47.857 4.609 -80.238 1.00 93.12 80 ASN A CA 1
ATOM 637 C C . ASN A 1 80 ? 46.648 3.658 -80.157 1.00 93.12 80 ASN A C 1
ATOM 639 O O . ASN A 1 80 ? 45.716 3.903 -79.398 1.00 93.12 80 ASN A O 1
ATOM 643 N N . LYS A 1 81 ? 46.673 2.528 -80.879 1.00 92.25 81 LYS A N 1
ATOM 644 C CA . LYS A 1 81 ? 45.628 1.492 -80.766 1.00 92.25 81 LYS A CA 1
ATOM 645 C C . LYS A 1 81 ? 45.587 0.869 -79.368 1.00 92.25 81 LYS A C 1
ATOM 647 O O . LYS A 1 81 ? 44.497 0.714 -78.821 1.00 92.25 81 LYS A O 1
ATOM 652 N N . ASN A 1 82 ? 46.747 0.564 -78.786 1.00 94.25 82 ASN A N 1
ATOM 653 C CA . ASN A 1 82 ? 46.844 0.045 -77.420 1.00 94.25 82 ASN A CA 1
ATOM 654 C C . ASN A 1 82 ? 46.342 1.068 -76.392 1.00 94.25 82 ASN A C 1
ATOM 656 O O . ASN A 1 82 ? 45.652 0.692 -75.450 1.00 94.25 82 ASN A O 1
ATOM 660 N N . LEU A 1 83 ? 46.626 2.359 -76.595 1.00 94.62 83 LEU A N 1
ATOM 661 C CA . LEU A 1 83 ? 46.147 3.436 -75.730 1.00 94.62 83 LEU A CA 1
ATOM 662 C C . LEU A 1 83 ? 44.621 3.558 -75.779 1.00 94.62 83 LEU A C 1
ATOM 664 O O . LEU A 1 83 ? 43.984 3.567 -74.733 1.00 94.62 83 LEU A O 1
ATOM 668 N N . VAL A 1 84 ? 44.022 3.567 -76.973 1.00 94.94 84 VAL A N 1
ATOM 669 C CA . VAL A 1 84 ? 42.558 3.632 -77.130 1.00 94.94 84 VAL A CA 1
ATOM 670 C C . VAL A 1 84 ? 41.875 2.401 -76.523 1.00 94.94 84 VAL A C 1
ATOM 672 O O . VAL A 1 84 ? 40.824 2.520 -75.891 1.00 94.94 84 VAL A O 1
ATOM 675 N N . GLN A 1 85 ? 42.461 1.208 -76.681 1.00 94.88 85 GLN A N 1
ATOM 676 C CA . GLN A 1 85 ? 41.958 0.002 -76.015 1.00 94.88 85 GLN A CA 1
ATOM 677 C C . GLN A 1 85 ? 42.049 0.124 -74.492 1.00 94.88 85 GLN A C 1
ATOM 679 O O . GLN A 1 85 ? 41.063 -0.139 -73.807 1.00 94.88 85 GLN A O 1
ATOM 684 N N . TYR A 1 86 ? 43.182 0.593 -73.972 1.00 95.62 86 TYR A N 1
ATOM 685 C CA . TYR A 1 86 ? 43.376 0.812 -72.544 1.00 95.62 86 TYR A CA 1
ATOM 686 C C . TYR A 1 86 ? 42.392 1.844 -71.972 1.00 95.62 86 TYR A C 1
ATOM 688 O O . TYR A 1 86 ? 41.770 1.597 -70.943 1.00 95.62 86 TYR A O 1
ATOM 696 N N . GLU A 1 87 ? 42.174 2.973 -72.651 1.00 96.62 87 GLU A N 1
ATOM 697 C CA . GLU A 1 87 ? 41.187 3.981 -72.246 1.00 96.62 87 GLU A CA 1
ATOM 698 C C . GLU A 1 87 ? 39.772 3.401 -72.201 1.00 96.62 87 GLU A C 1
ATOM 700 O O . GLU A 1 87 ? 39.029 3.645 -71.246 1.00 96.62 87 GLU A O 1
ATOM 705 N N . LYS A 1 88 ? 39.410 2.576 -73.191 1.00 96.94 88 LYS A N 1
ATOM 706 C CA . LYS A 1 88 ? 38.120 1.881 -73.220 1.00 96.94 88 LYS A CA 1
ATOM 707 C C . LYS A 1 88 ? 37.988 0.876 -72.073 1.00 96.94 88 LYS A C 1
ATOM 709 O O . LYS A 1 88 ? 36.927 0.804 -71.453 1.00 96.94 88 LYS A O 1
ATOM 714 N N . GLU A 1 89 ? 39.042 0.125 -71.762 1.00 96.94 89 GLU A N 1
ATOM 715 C CA . GLU A 1 89 ? 39.064 -0.802 -70.627 1.00 96.94 89 GLU A CA 1
ATOM 716 C C . GLU A 1 89 ? 38.946 -0.069 -69.289 1.00 96.94 89 GLU A C 1
ATOM 718 O O . GLU A 1 89 ? 38.152 -0.472 -68.440 1.00 96.94 89 GLU A O 1
ATOM 723 N N . VAL A 1 90 ? 39.673 1.034 -69.105 1.00 97.31 90 VAL A N 1
ATOM 724 C CA . VAL A 1 90 ? 39.587 1.867 -67.899 1.00 97.31 90 VAL A CA 1
ATOM 725 C C . VAL A 1 90 ? 38.193 2.472 -67.760 1.00 97.31 90 VAL A C 1
ATOM 727 O O . VAL A 1 90 ? 37.625 2.433 -66.670 1.00 97.31 90 VAL A O 1
ATOM 730 N N . ALA A 1 91 ? 37.606 2.988 -68.843 1.00 97.50 91 ALA A N 1
ATOM 731 C CA . ALA A 1 91 ? 36.241 3.507 -68.830 1.00 97.50 91 ALA A CA 1
ATOM 732 C C . ALA A 1 91 ? 35.221 2.413 -68.472 1.00 97.50 91 ALA A C 1
ATOM 734 O O . ALA A 1 91 ? 34.347 2.638 -67.636 1.00 97.50 91 ALA A O 1
ATOM 735 N N . SER A 1 92 ? 35.370 1.209 -69.034 1.00 97.38 92 SER A N 1
ATOM 736 C CA . SER A 1 92 ? 34.523 0.059 -68.701 1.00 97.38 92 SER A CA 1
ATOM 737 C C . SER A 1 92 ? 34.670 -0.364 -67.237 1.00 97.38 92 SER A C 1
ATOM 739 O O . SER A 1 92 ? 33.667 -0.658 -66.591 1.00 97.38 92 SER A O 1
ATOM 741 N N . ARG A 1 93 ? 35.892 -0.383 -66.691 1.00 97.44 93 ARG A N 1
ATOM 742 C CA . ARG A 1 93 ? 36.137 -0.709 -65.276 1.00 97.44 93 ARG A CA 1
ATOM 743 C C . ARG A 1 93 ? 35.543 0.342 -64.345 1.00 97.44 93 ARG A C 1
ATOM 745 O O . ARG A 1 93 ? 34.857 -0.027 -63.401 1.00 97.44 93 ARG A O 1
ATOM 752 N N . LYS A 1 94 ? 35.712 1.631 -64.658 1.00 97.88 94 LYS A N 1
ATOM 753 C CA . LYS A 1 94 ? 35.091 2.732 -63.904 1.00 97.88 94 LYS A CA 1
ATOM 754 C C . LYS A 1 94 ? 33.567 2.643 -63.913 1.00 97.88 94 LYS A C 1
ATOM 756 O O . LYS A 1 94 ? 32.943 2.857 -62.883 1.00 97.88 94 LYS A O 1
ATOM 761 N N . ALA A 1 95 ? 32.964 2.292 -65.049 1.00 97.50 95 ALA A N 1
ATOM 762 C CA . ALA A 1 95 ? 31.520 2.083 -65.130 1.00 97.50 95 ALA A CA 1
ATOM 763 C C . ALA A 1 95 ? 31.062 0.892 -64.267 1.00 97.50 95 ALA A C 1
ATOM 765 O O . ALA A 1 95 ? 30.066 0.998 -63.556 1.00 97.50 95 ALA A O 1
ATOM 766 N N . GLN A 1 96 ? 31.812 -0.216 -64.273 1.00 97.62 96 GLN A N 1
ATOM 767 C CA . GLN A 1 96 ? 31.536 -1.372 -63.412 1.00 97.62 96 GLN A CA 1
ATOM 768 C C . GLN A 1 96 ? 31.727 -1.059 -61.920 1.00 97.62 96 GLN A C 1
ATOM 770 O O . GLN A 1 96 ? 30.967 -1.542 -61.086 1.00 97.62 96 GLN A O 1
ATOM 775 N N . GLU A 1 97 ? 32.732 -0.263 -61.560 1.00 97.75 97 GLU A N 1
ATOM 776 C CA . GLU A 1 97 ? 32.945 0.221 -60.192 1.00 97.75 97 GLU A CA 1
ATOM 777 C C . GLU A 1 97 ? 31.798 1.117 -59.737 1.00 97.75 97 GLU A C 1
ATOM 779 O O . GLU A 1 97 ? 31.191 0.822 -58.713 1.00 97.75 97 GLU A O 1
ATOM 784 N N . ALA A 1 98 ? 31.416 2.107 -60.546 1.00 97.62 98 ALA A N 1
ATOM 785 C CA . ALA A 1 98 ? 30.277 2.972 -60.255 1.00 97.62 98 ALA A CA 1
ATOM 786 C C . ALA A 1 98 ? 28.973 2.173 -60.085 1.00 97.62 98 ALA A C 1
ATOM 788 O O . ALA A 1 98 ? 28.165 2.476 -59.210 1.00 97.62 98 ALA A O 1
ATOM 789 N N . GLN A 1 99 ? 28.767 1.118 -60.882 1.00 97.44 99 GLN A N 1
ATOM 790 C CA . GLN A 1 99 ? 27.602 0.250 -60.727 1.00 97.44 99 GLN A CA 1
ATOM 791 C C . GLN A 1 99 ? 27.640 -0.540 -59.410 1.00 97.44 99 GLN A C 1
ATOM 793 O O . GLN A 1 99 ? 26.629 -0.593 -58.712 1.00 97.44 99 GLN A O 1
ATOM 798 N N . ARG A 1 100 ? 28.796 -1.101 -59.035 1.00 98.00 100 ARG A N 1
ATOM 799 C CA . ARG A 1 100 ? 28.963 -1.798 -57.749 1.00 98.00 100 ARG A CA 1
ATOM 800 C C . ARG A 1 100 ? 28.769 -0.864 -56.560 1.00 98.00 100 ARG A C 1
ATOM 802 O O . ARG A 1 100 ? 28.144 -1.258 -55.583 1.00 98.00 100 ARG A O 1
ATOM 809 N N . GLU A 1 101 ? 29.262 0.368 -56.644 1.00 97.81 101 GLU A N 1
ATOM 810 C CA . GLU A 1 101 ? 29.049 1.385 -55.611 1.00 97.81 101 GLU A CA 1
ATOM 811 C C . GLU A 1 101 ? 27.566 1.745 -55.481 1.00 97.81 101 GLU A C 1
ATOM 813 O O . GLU A 1 101 ? 27.049 1.802 -54.369 1.00 97.81 101 GLU A O 1
ATOM 818 N N . LEU A 1 102 ? 26.851 1.912 -56.597 1.00 98.31 102 LEU A N 1
ATOM 819 C CA . LEU A 1 102 ? 25.406 2.155 -56.581 1.00 98.31 102 LEU A CA 1
ATOM 820 C C . LEU A 1 102 ? 24.623 0.982 -55.983 1.00 98.31 102 LEU A C 1
ATOM 822 O O . LEU A 1 102 ? 23.687 1.199 -55.215 1.00 98.31 102 LEU A O 1
ATOM 826 N N . GLU A 1 103 ? 24.980 -0.254 -56.330 1.00 98.31 103 GLU A N 1
ATOM 827 C CA . GLU A 1 103 ? 24.369 -1.457 -55.754 1.00 98.31 103 GLU A CA 1
ATOM 828 C C . GLU A 1 103 ? 24.636 -1.546 -54.248 1.00 98.31 103 GLU A C 1
ATOM 830 O O . GLU A 1 103 ? 23.703 -1.766 -53.475 1.00 98.31 103 GLU A O 1
ATOM 835 N N . TRP A 1 104 ? 25.869 -1.266 -53.823 1.00 97.69 104 TRP A N 1
ATOM 836 C CA . TRP A 1 104 ? 26.245 -1.234 -52.414 1.00 97.69 104 TRP A CA 1
ATOM 837 C C . TRP A 1 104 ? 25.501 -0.143 -51.632 1.00 97.69 104 TRP A C 1
ATOM 839 O O . TRP A 1 104 ? 25.001 -0.402 -50.540 1.00 97.69 104 TRP A O 1
ATOM 849 N N . VAL A 1 105 ? 25.353 1.062 -52.193 1.00 98.50 105 VAL A N 1
ATOM 850 C CA . VAL A 1 105 ? 24.576 2.146 -51.566 1.00 98.50 105 VAL A CA 1
ATOM 851 C C . VAL A 1 105 ? 23.116 1.732 -51.384 1.00 98.50 105 VAL A C 1
ATOM 853 O O . VAL A 1 105 ? 22.582 1.889 -50.288 1.00 98.50 105 VAL A O 1
ATOM 856 N N . ARG A 1 106 ? 22.489 1.127 -52.403 1.00 98.38 106 ARG A N 1
ATOM 857 C CA . ARG A 1 106 ? 21.105 0.627 -52.298 1.00 98.38 106 ARG A CA 1
ATOM 858 C C . ARG A 1 106 ? 20.961 -0.456 -51.232 1.00 98.38 106 ARG A C 1
ATOM 860 O O . ARG A 1 106 ? 19.972 -0.467 -50.504 1.00 98.38 106 ARG A O 1
ATOM 867 N N . GLU A 1 107 ? 21.929 -1.363 -51.133 1.00 98.31 107 GLU A N 1
ATOM 868 C CA . GLU A 1 107 ? 21.938 -2.398 -50.098 1.00 98.31 107 GLU A CA 1
ATOM 869 C C . GLU A 1 107 ? 22.060 -1.783 -48.695 1.00 98.31 107 GLU A C 1
ATOM 871 O O . GLU A 1 107 ? 21.329 -2.161 -47.778 1.00 98.31 107 GLU A O 1
ATOM 876 N N . MET A 1 108 ? 22.923 -0.779 -48.537 1.00 98.12 108 MET A N 1
ATOM 877 C CA . MET A 1 108 ? 23.101 -0.059 -47.277 1.00 98.12 108 MET A CA 1
ATOM 878 C C . MET A 1 108 ? 21.891 0.798 -46.893 1.00 98.12 108 MET A C 1
ATOM 880 O O . MET A 1 108 ? 21.597 0.928 -45.703 1.00 98.12 108 MET A O 1
ATOM 884 N N . ASP A 1 109 ? 21.190 1.389 -47.860 1.00 98.31 109 ASP A N 1
ATOM 885 C CA . ASP A 1 109 ? 19.933 2.107 -47.622 1.00 98.31 109 ASP A CA 1
ATOM 886 C C . ASP A 1 109 ? 18.836 1.138 -47.178 1.00 98.31 109 ASP A C 1
ATOM 888 O O . ASP A 1 109 ? 18.234 1.342 -46.125 1.00 98.31 109 ASP A O 1
ATOM 892 N N . LYS A 1 110 ? 18.667 0.013 -47.885 1.00 98.31 110 LYS A N 1
ATOM 893 C CA . LYS A 1 110 ? 17.716 -1.036 -47.496 1.00 98.31 110 LYS A CA 1
ATOM 894 C C . LYS A 1 110 ? 17.988 -1.556 -46.082 1.00 98.31 110 LYS A C 1
ATOM 896 O O . LYS A 1 110 ? 17.067 -1.716 -45.287 1.00 98.31 110 LYS A O 1
ATOM 901 N N . LYS A 1 111 ? 19.259 -1.779 -45.735 1.00 98.38 111 LYS A N 1
ATOM 902 C CA . LYS A 1 111 ? 19.643 -2.218 -44.388 1.00 98.38 111 LYS A CA 1
ATOM 903 C C . LYS A 1 111 ? 19.305 -1.174 -43.317 1.00 98.38 111 LYS A C 1
ATOM 905 O O . LYS A 1 111 ? 18.846 -1.548 -42.241 1.00 98.38 111 LYS A O 1
ATOM 910 N N . ARG A 1 112 ? 19.503 0.118 -43.606 1.00 98.25 112 ARG A N 1
ATOM 911 C CA . ARG A 1 112 ? 19.123 1.214 -42.697 1.00 98.25 112 ARG A CA 1
ATOM 912 C C . ARG A 1 112 ? 17.612 1.295 -42.501 1.00 98.25 112 ARG A C 1
ATOM 914 O O . ARG A 1 112 ? 17.165 1.473 -41.373 1.00 98.25 112 ARG A O 1
ATOM 921 N N . GLU A 1 113 ? 16.830 1.117 -43.562 1.00 98.38 113 GLU A N 1
ATOM 922 C CA . GLU A 1 113 ? 15.367 1.063 -43.470 1.00 98.38 113 GLU A CA 1
ATOM 923 C C . GLU A 1 113 ? 14.890 -0.132 -42.633 1.00 98.38 113 GLU A C 1
ATOM 925 O O . GLU A 1 113 ? 14.017 0.023 -41.780 1.00 98.38 113 GLU A O 1
ATOM 930 N N . GLU A 1 114 ? 15.495 -1.311 -42.808 1.00 98.38 114 GLU A N 1
ATOM 931 C CA . GLU A 1 114 ? 15.201 -2.497 -41.993 1.00 98.38 114 GLU A CA 1
ATOM 932 C C . GLU A 1 114 ? 15.577 -2.303 -40.514 1.00 98.38 114 GLU A C 1
ATOM 934 O O . GLU A 1 114 ? 14.841 -2.732 -39.624 1.00 98.38 114 GLU A O 1
ATOM 939 N N . GLU A 1 115 ? 16.711 -1.660 -40.224 1.00 98.12 115 GLU A N 1
ATOM 940 C CA . GLU A 1 115 ? 17.105 -1.304 -38.855 1.00 98.12 115 GLU A CA 1
ATOM 941 C C . GLU A 1 115 ? 16.111 -0.325 -38.225 1.00 98.12 115 GLU A C 1
ATOM 943 O O . GLU A 1 115 ? 15.601 -0.603 -37.141 1.00 98.12 115 GLU A O 1
ATOM 948 N N . HIS A 1 116 ? 15.736 0.734 -38.940 1.00 98.06 116 HIS A N 1
ATOM 949 C CA . HIS A 1 116 ? 14.739 1.695 -38.474 1.00 98.06 116 HIS A CA 1
ATOM 950 C C . HIS A 1 116 ? 13.357 1.046 -38.256 1.00 98.06 116 HIS A C 1
ATOM 952 O O . HIS A 1 116 ? 12.660 1.333 -37.278 1.00 98.06 116 HIS A O 1
ATOM 958 N N . ALA A 1 117 ? 12.946 0.119 -39.126 1.00 98.50 117 ALA A N 1
ATOM 959 C CA . ALA A 1 117 ? 11.712 -0.647 -38.947 1.00 98.50 117 ALA A CA 1
ATOM 960 C C . ALA A 1 117 ? 11.756 -1.521 -37.680 1.00 98.50 117 ALA A C 1
ATOM 962 O O . ALA A 1 117 ? 10.773 -1.594 -36.943 1.00 98.50 117 ALA A O 1
ATOM 963 N N . ARG A 1 118 ? 12.900 -2.147 -37.377 1.00 98.25 118 ARG A N 1
ATOM 964 C CA . ARG A 1 118 ? 13.078 -2.912 -36.132 1.00 98.25 118 ARG A CA 1
ATOM 965 C C . ARG A 1 118 ? 13.061 -2.020 -34.895 1.00 98.25 118 ARG A C 1
ATOM 967 O O . ARG A 1 118 ? 12.446 -2.392 -33.901 1.00 98.25 118 ARG A O 1
ATOM 974 N N . GLU A 1 119 ? 13.705 -0.859 -34.948 1.00 98.06 119 GLU A N 1
ATOM 975 C CA . GLU A 1 119 ? 13.719 0.100 -33.837 1.00 98.06 119 GLU A CA 1
ATOM 976 C C . GLU A 1 119 ? 12.320 0.637 -33.538 1.00 98.06 119 GLU A C 1
ATOM 978 O O . GLU A 1 119 ? 11.897 0.658 -32.384 1.00 98.06 119 GLU A O 1
ATOM 983 N N . THR A 1 120 ? 11.565 1.003 -34.575 1.00 97.94 120 THR A N 1
ATOM 984 C CA . THR A 1 120 ? 10.178 1.462 -34.416 1.00 97.94 120 THR A CA 1
ATOM 985 C C . THR A 1 120 ? 9.272 0.361 -33.870 1.00 97.94 120 THR A C 1
ATOM 987 O O . THR A 1 120 ? 8.510 0.619 -32.939 1.00 97.94 120 THR A O 1
ATOM 990 N N . GLN A 1 121 ? 9.390 -0.879 -34.361 1.00 98.50 121 GLN A N 1
ATOM 991 C CA . GLN A 1 121 ? 8.669 -2.025 -33.795 1.00 98.50 121 GLN A CA 1
ATOM 992 C C . GLN A 1 121 ? 9.007 -2.227 -32.316 1.00 98.50 121 GLN A C 1
ATOM 994 O O . GLN A 1 121 ? 8.106 -2.262 -31.477 1.00 98.50 121 GLN A O 1
ATOM 999 N N . TRP A 1 122 ? 10.295 -2.271 -31.978 1.00 98.19 122 TRP A N 1
ATOM 1000 C CA . TRP A 1 122 ? 10.747 -2.428 -30.599 1.00 98.19 122 TRP A CA 1
ATOM 1001 C C . TRP A 1 122 ? 10.222 -1.312 -29.686 1.00 98.19 122 TRP A C 1
ATOM 1003 O O . TRP A 1 122 ? 9.745 -1.589 -28.585 1.00 98.19 122 TRP A O 1
ATOM 1013 N N . GLN A 1 123 ? 10.229 -0.064 -30.158 1.00 98.44 123 GLN A N 1
ATOM 1014 C CA . GLN A 1 123 ? 9.701 1.075 -29.412 1.00 98.44 123 GLN A CA 1
ATOM 1015 C C . GLN A 1 123 ? 8.194 0.933 -29.158 1.00 98.44 123 GLN A C 1
ATOM 1017 O O . GLN A 1 123 ? 7.739 1.133 -28.033 1.00 98.44 123 GLN A O 1
ATOM 1022 N N . THR A 1 124 ? 7.418 0.516 -30.164 1.00 98.25 124 THR A N 1
ATOM 1023 C CA . THR A 1 124 ? 5.971 0.296 -29.992 1.00 98.25 124 THR A CA 1
ATOM 1024 C C . THR A 1 124 ? 5.657 -0.833 -29.010 1.00 98.25 124 THR A C 1
ATOM 1026 O O . THR A 1 124 ? 4.744 -0.697 -28.194 1.00 98.25 124 THR A O 1
ATOM 1029 N N . GLU A 1 125 ? 6.424 -1.926 -29.035 1.00 98.50 125 GLU A N 1
ATOM 1030 C CA . GLU A 1 125 ? 6.281 -3.027 -28.076 1.00 98.50 125 GLU A CA 1
ATOM 1031 C C . GLU A 1 125 ? 6.637 -2.584 -26.655 1.00 98.50 125 GLU A C 1
ATOM 1033 O O . GLU A 1 125 ? 5.927 -2.911 -25.698 1.00 98.50 125 GLU A O 1
ATOM 1038 N N . TYR A 1 126 ? 7.715 -1.811 -26.515 1.00 98.31 126 TYR A N 1
ATOM 1039 C CA . TYR A 1 126 ? 8.139 -1.247 -25.242 1.00 98.31 126 TYR A CA 1
ATOM 1040 C C . TYR A 1 126 ? 7.065 -0.325 -24.651 1.00 98.31 126 TYR A C 1
ATOM 1042 O O . TYR A 1 126 ? 6.676 -0.493 -23.491 1.00 98.31 126 TYR A O 1
ATOM 1050 N N . ASP A 1 127 ? 6.530 0.597 -25.452 1.00 98.44 127 ASP A N 1
ATOM 1051 C CA . ASP A 1 127 ? 5.493 1.534 -25.020 1.00 98.44 127 ASP A CA 1
ATOM 1052 C C . ASP A 1 127 ? 4.185 0.812 -24.668 1.00 98.44 127 ASP A C 1
ATOM 1054 O O . ASP A 1 127 ? 3.555 1.126 -23.654 1.00 98.44 127 ASP A O 1
ATOM 1058 N N . LEU A 1 128 ? 3.802 -0.217 -25.436 1.00 98.69 128 LEU A N 1
ATOM 1059 C CA . LEU A 1 128 ? 2.646 -1.059 -25.123 1.00 98.69 128 LEU A CA 1
ATOM 1060 C C . LEU A 1 128 ? 2.829 -1.784 -23.784 1.00 98.69 128 LEU A C 1
ATOM 1062 O O . LEU A 1 128 ? 1.912 -1.800 -22.957 1.00 98.69 128 LEU A O 1
ATOM 1066 N N . LYS A 1 129 ? 4.010 -2.364 -23.546 1.00 98.56 129 LYS A N 1
ATOM 1067 C CA . LYS A 1 129 ? 4.323 -3.052 -22.290 1.00 98.56 129 LYS A CA 1
ATOM 1068 C C . LYS A 1 129 ? 4.288 -2.086 -21.107 1.00 98.56 129 LYS A C 1
ATOM 1070 O O . LYS A 1 129 ? 3.653 -2.386 -20.097 1.00 98.56 129 LYS A O 1
ATOM 1075 N N . LYS A 1 130 ? 4.884 -0.904 -21.257 1.00 98.31 130 LYS A N 1
ATOM 1076 C CA . LYS A 1 130 ? 4.863 0.156 -20.244 1.00 98.31 130 LYS A CA 1
ATOM 1077 C C . LYS A 1 130 ? 3.438 0.619 -19.936 1.00 98.31 130 LYS A C 1
ATOM 1079 O O . LYS A 1 130 ? 3.070 0.764 -18.773 1.00 98.31 130 LYS A O 1
ATOM 1084 N N . ALA A 1 131 ? 2.600 0.790 -20.959 1.00 98.62 131 ALA A N 1
ATOM 1085 C CA . ALA A 1 131 ? 1.189 1.121 -20.779 1.00 98.62 131 ALA A CA 1
ATOM 1086 C C . ALA A 1 131 ? 0.415 -0.003 -20.066 1.00 98.62 131 ALA A C 1
ATOM 1088 O O . ALA A 1 131 ? -0.471 0.267 -19.252 1.00 98.62 131 ALA A O 1
ATOM 1089 N N . GLN A 1 132 ? 0.743 -1.268 -20.342 1.00 98.62 132 GLN A N 1
ATOM 1090 C CA . GLN A 1 132 ? 0.147 -2.409 -19.651 1.00 98.62 132 GLN A CA 1
ATOM 1091 C C . GLN A 1 132 ? 0.558 -2.465 -18.174 1.00 98.62 132 GLN A C 1
ATOM 1093 O O . GLN A 1 132 ? -0.293 -2.732 -17.325 1.00 98.62 132 GLN A O 1
ATOM 1098 N N . GLU A 1 133 ? 1.826 -2.205 -17.858 1.00 98.50 133 GLU A N 1
ATOM 1099 C CA . GLU A 1 133 ? 2.329 -2.125 -16.482 1.00 98.50 133 GLU A CA 1
ATOM 1100 C C . GLU A 1 133 ? 1.645 -0.987 -15.714 1.00 98.50 133 GLU A C 1
ATOM 1102 O O . GLU A 1 133 ? 1.047 -1.246 -14.671 1.00 98.50 133 GLU A O 1
ATOM 1107 N N . ALA A 1 134 ? 1.562 0.213 -16.297 1.00 98.44 134 ALA A N 1
ATOM 1108 C CA . ALA A 1 134 ? 0.844 1.343 -15.700 1.00 98.44 134 ALA A CA 1
ATOM 1109 C C . ALA A 1 134 ? -0.641 1.026 -15.422 1.00 98.44 134 ALA A C 1
ATOM 1111 O O . ALA A 1 134 ? -1.194 1.410 -14.392 1.0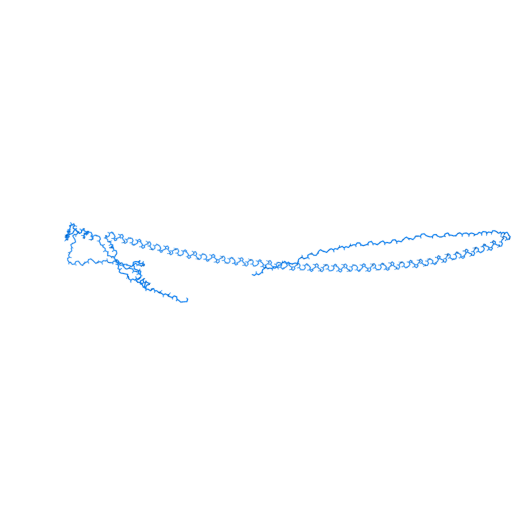0 98.44 134 ALA A O 1
ATOM 1112 N N . ARG A 1 135 ? -1.311 0.271 -16.307 1.00 98.62 135 ARG A N 1
ATOM 1113 C CA . ARG A 1 135 ? -2.693 -0.191 -16.067 1.00 98.62 135 ARG A CA 1
ATOM 1114 C C . ARG A 1 135 ? -2.793 -1.160 -14.891 1.00 98.62 135 ARG A C 1
ATOM 1116 O O . ARG A 1 135 ? -3.785 -1.110 -14.165 1.00 98.62 135 ARG A O 1
ATOM 1123 N N . ARG A 1 136 ? -1.810 -2.049 -14.716 1.00 98.50 136 ARG A N 1
ATOM 1124 C CA . ARG A 1 136 ? -1.765 -2.983 -13.579 1.00 98.50 136 ARG A CA 1
ATOM 1125 C C . ARG A 1 136 ? -1.524 -2.236 -12.273 1.00 98.50 136 ARG A C 1
ATOM 1127 O O . ARG A 1 136 ? -2.214 -2.526 -11.303 1.00 98.50 136 ARG A O 1
ATOM 1134 N N . GLU A 1 137 ? -0.626 -1.257 -12.269 1.00 98.38 137 GLU A N 1
ATOM 1135 C CA . GLU A 1 137 ? -0.369 -0.394 -11.110 1.00 98.38 137 GLU A CA 1
ATOM 1136 C C . GLU A 1 137 ? -1.626 0.386 -10.704 1.00 98.38 137 GLU A C 1
ATOM 1138 O O . GLU A 1 137 ? -2.051 0.296 -9.557 1.00 98.38 137 GLU A O 1
ATOM 1143 N N . LEU A 1 138 ? -2.311 1.032 -11.656 1.00 98.69 138 LEU A N 1
ATOM 1144 C CA . LEU A 1 138 ? -3.577 1.735 -11.395 1.00 98.69 138 LEU A CA 1
ATOM 1145 C C . LEU A 1 138 ? -4.711 0.808 -10.934 1.00 98.69 138 LEU A C 1
ATOM 1147 O O . LEU A 1 138 ? -5.617 1.227 -10.213 1.00 98.69 138 LEU A O 1
ATOM 1151 N N . ALA A 1 139 ? -4.740 -0.442 -11.401 1.00 98.69 139 ALA A N 1
ATOM 1152 C CA . ALA A 1 139 ? -5.708 -1.428 -10.923 1.00 98.69 139 ALA A CA 1
ATOM 1153 C C . ALA A 1 139 ? -5.390 -1.866 -9.487 1.00 98.69 139 ALA A C 1
ATOM 1155 O O . ALA A 1 139 ? -6.298 -1.968 -8.664 1.00 98.69 139 ALA A O 1
ATOM 1156 N N . TRP A 1 140 ? -4.109 -2.077 -9.180 1.00 98.25 140 TRP A N 1
ATOM 1157 C CA . TRP A 1 140 ? -3.647 -2.418 -7.841 1.00 98.25 140 TRP A CA 1
ATOM 1158 C C . TRP A 1 140 ? -3.909 -1.285 -6.842 1.00 98.25 140 TRP A C 1
ATOM 1160 O O . TRP A 1 140 ? -4.439 -1.537 -5.765 1.00 98.25 140 TRP A O 1
ATOM 1170 N N . GLU A 1 141 ? -3.634 -0.035 -7.217 1.00 98.56 141 GLU A N 1
ATOM 1171 C CA . GLU A 1 141 ? -3.895 1.138 -6.377 1.00 98.56 141 GLU A CA 1
ATOM 1172 C C . GLU A 1 141 ? -5.389 1.294 -6.061 1.00 98.56 141 GLU A C 1
ATOM 1174 O O . GLU A 1 141 ? -5.764 1.485 -4.904 1.00 98.56 141 GLU A O 1
ATOM 1179 N N . ARG A 1 142 ? -6.264 1.126 -7.064 1.00 98.56 142 ARG A N 1
ATOM 1180 C CA . ARG A 1 142 ? -7.720 1.125 -6.848 1.00 98.56 142 ARG A CA 1
ATOM 1181 C C . ARG A 1 142 ? -8.155 0.027 -5.884 1.00 98.56 142 ARG A C 1
ATOM 1183 O O . ARG A 1 142 ? -8.881 0.314 -4.941 1.00 98.56 142 ARG A O 1
ATOM 1190 N N . HIS A 1 143 ? -7.655 -1.192 -6.069 1.00 98.44 143 HIS A N 1
ATOM 1191 C CA . HIS A 1 143 ? -7.952 -2.308 -5.174 1.00 98.44 143 HIS A CA 1
ATOM 1192 C C . HIS A 1 143 ? -7.484 -2.037 -3.732 1.00 98.44 143 HIS A C 1
ATOM 1194 O O . HIS A 1 143 ? -8.199 -2.340 -2.775 1.00 98.44 143 HIS A O 1
ATOM 1200 N N . MET A 1 144 ? -6.295 -1.454 -3.554 1.00 98.44 144 MET A N 1
ATOM 1201 C CA . MET A 1 144 ? -5.785 -1.080 -2.231 1.00 98.44 144 MET A CA 1
ATOM 1202 C C . MET A 1 144 ? -6.645 0.002 -1.572 1.00 98.44 144 MET A C 1
ATOM 1204 O O . MET A 1 144 ? -6.958 -0.120 -0.388 1.00 98.44 144 MET A O 1
ATOM 1208 N N . ASN A 1 145 ? -7.080 1.010 -2.330 1.00 98.56 145 ASN A N 1
ATOM 1209 C CA . ASN A 1 145 ? -7.974 2.055 -1.829 1.00 98.56 145 ASN A CA 1
ATOM 1210 C C . ASN A 1 145 ? -9.348 1.493 -1.438 1.00 98.56 145 ASN A C 1
ATOM 1212 O O . ASN A 1 145 ? -9.818 1.764 -0.337 1.00 98.56 145 ASN A O 1
ATOM 1216 N N . GLU A 1 146 ? -9.957 0.650 -2.276 1.00 98.50 146 GLU A N 1
ATOM 1217 C CA . GLU A 1 146 ? -11.226 -0.029 -1.966 1.00 98.50 146 GLU A CA 1
ATOM 1218 C C . GLU A 1 146 ? -11.109 -0.898 -0.705 1.00 98.50 146 GLU A C 1
ATOM 1220 O O . GLU A 1 146 ? -11.980 -0.877 0.168 1.00 98.50 146 GLU A O 1
ATOM 1225 N N . THR A 1 147 ? -9.995 -1.625 -0.567 1.00 98.12 147 THR A N 1
ATOM 1226 C CA . THR A 1 147 ? -9.706 -2.424 0.631 1.00 98.12 147 THR A CA 1
ATOM 1227 C C . THR A 1 147 ? -9.596 -1.529 1.865 1.00 98.12 147 THR A C 1
ATOM 1229 O O . THR A 1 147 ? -10.211 -1.819 2.891 1.00 98.12 147 THR A O 1
ATOM 1232 N N . GLN A 1 148 ? -8.879 -0.407 1.766 1.00 98.44 148 GLN A N 1
ATOM 1233 C CA . GLN A 1 148 ? -8.719 0.538 2.868 1.00 98.44 148 GLN A CA 1
ATOM 1234 C C . GLN A 1 148 ? -10.050 1.195 3.266 1.00 98.44 148 GLN A C 1
ATOM 1236 O O . GLN A 1 148 ? -10.327 1.367 4.454 1.00 98.44 148 GLN A O 1
ATOM 1241 N N . GLU A 1 149 ? -10.894 1.563 2.303 1.00 98.50 149 GLU A N 1
ATOM 1242 C CA . GLU A 1 149 ? -12.231 2.098 2.576 1.00 98.50 149 GLU A CA 1
ATOM 1243 C C . GLU A 1 149 ? -13.131 1.056 3.248 1.00 98.50 149 GLU A C 1
ATOM 1245 O O . GLU A 1 149 ? -13.797 1.357 4.243 1.00 98.50 149 GLU A O 1
ATOM 1250 N N . SER A 1 150 ? -13.096 -0.192 2.776 1.00 98.50 150 SER A N 1
ATOM 1251 C CA . SER A 1 150 ? -13.784 -1.316 3.416 1.00 98.50 150 SER A CA 1
ATOM 1252 C C . SER A 1 150 ? -13.323 -1.511 4.867 1.00 98.50 150 SER A C 1
ATOM 1254 O O . SER A 1 150 ? -14.149 -1.624 5.776 1.00 98.50 150 SER A O 1
ATOM 1256 N N . GLU A 1 151 ? -12.019 -1.450 5.140 1.00 98.31 151 GLU A N 1
ATOM 1257 C CA . GLU A 1 151 ? -11.506 -1.540 6.510 1.00 98.31 151 GLU A CA 1
ATOM 1258 C C . GLU A 1 151 ? -11.966 -0.370 7.383 1.00 98.31 151 GLU A C 1
ATOM 1260 O O . GLU A 1 151 ? -12.463 -0.601 8.487 1.00 98.31 151 GLU A O 1
ATOM 1265 N N . ARG A 1 152 ? -11.919 0.869 6.875 1.00 98.50 152 ARG A N 1
ATOM 1266 C CA . ARG A 1 152 ? -12.422 2.054 7.596 1.00 98.50 152 ARG A CA 1
ATOM 1267 C C . ARG A 1 152 ? -13.906 1.934 7.932 1.00 98.50 152 ARG A C 1
ATOM 1269 O O . ARG A 1 152 ? -14.323 2.298 9.033 1.00 98.50 152 ARG A O 1
ATOM 1276 N N . THR A 1 153 ? -14.722 1.424 7.009 1.00 98.44 153 THR A N 1
ATOM 1277 C CA . THR A 1 153 ? -16.155 1.217 7.274 1.00 98.44 153 THR A CA 1
ATOM 1278 C C . THR A 1 153 ? -16.386 0.120 8.312 1.00 98.44 153 THR A C 1
ATOM 1280 O O . THR A 1 153 ? -17.200 0.315 9.219 1.00 98.44 153 THR A O 1
ATOM 1283 N N . ARG A 1 154 ? -15.629 -0.985 8.258 1.00 98.50 154 ARG A N 1
ATOM 1284 C CA . ARG A 1 154 ? -15.667 -2.055 9.267 1.00 98.50 154 ARG A CA 1
ATOM 1285 C C . ARG A 1 154 ? -15.263 -1.547 10.651 1.00 98.50 154 ARG A C 1
ATOM 1287 O O . ARG A 1 154 ? -15.954 -1.827 11.628 1.00 98.50 154 ARG A O 1
ATOM 1294 N N . GLU A 1 155 ? -14.190 -0.767 10.744 1.00 98.38 155 GLU A N 1
ATOM 1295 C CA . GLU A 1 155 ? -13.742 -0.141 11.993 1.00 98.38 155 GLU A CA 1
ATOM 1296 C C . GLU A 1 155 ? -14.787 0.828 12.553 1.00 98.38 155 GLU A C 1
ATOM 1298 O O . GLU A 1 155 ? -15.088 0.798 13.748 1.00 98.38 155 GLU A O 1
ATOM 1303 N N . ALA A 1 156 ? -15.399 1.651 11.698 1.00 98.50 156 ALA A N 1
ATOM 1304 C CA . ALA A 1 156 ? -16.457 2.567 12.109 1.00 98.50 156 ALA A CA 1
ATOM 1305 C C . ALA A 1 156 ? -17.690 1.821 12.644 1.00 98.50 156 ALA A C 1
ATOM 1307 O O . ALA A 1 156 ? -18.271 2.232 13.651 1.00 98.50 156 ALA A O 1
ATOM 1308 N N . GLN A 1 157 ? -18.085 0.715 12.005 1.00 98.56 157 GLN A N 1
ATOM 1309 C CA . GLN A 1 157 ? -19.174 -0.141 12.485 1.00 98.56 157 GLN A CA 1
ATOM 1310 C C . GLN A 1 157 ? -18.831 -0.792 13.827 1.00 98.56 157 GLN A C 1
ATOM 1312 O O . GLN A 1 157 ? -19.637 -0.738 14.757 1.00 98.56 157 GLN A O 1
ATOM 1317 N N . TRP A 1 158 ? -17.623 -1.347 13.952 1.00 98.44 158 TRP A N 1
ATOM 1318 C CA . TRP A 1 158 ? -17.149 -1.951 15.193 1.00 98.44 158 TRP A CA 1
ATOM 1319 C C . TRP A 1 158 ? -17.135 -0.942 16.345 1.00 98.44 158 TRP A C 1
ATOM 1321 O O . TRP A 1 158 ? -17.650 -1.232 17.423 1.00 98.44 158 TRP A O 1
ATOM 1331 N N . LYS A 1 159 ? -16.645 0.279 16.099 1.00 98.62 159 LYS A N 1
ATOM 1332 C CA . LYS A 1 159 ? -16.630 1.358 17.092 1.00 98.62 159 LYS A CA 1
ATOM 1333 C C . LYS A 1 159 ? -18.038 1.730 17.559 1.00 98.62 159 LYS A C 1
ATOM 1335 O O . LYS A 1 159 ? -18.271 1.819 18.759 1.00 98.62 159 LYS A O 1
ATOM 1340 N N . ARG A 1 160 ? -19.001 1.870 16.639 1.00 98.62 160 ARG A N 1
ATOM 1341 C CA . ARG A 1 160 ? -20.410 2.134 16.997 1.00 98.62 160 ARG A CA 1
ATOM 1342 C C . ARG A 1 160 ? -21.005 1.016 17.853 1.00 98.62 160 ARG A C 1
ATOM 1344 O O . ARG A 1 160 ? -21.697 1.304 18.826 1.00 98.62 160 ARG A O 1
ATOM 1351 N N . ALA A 1 161 ? -20.740 -0.243 17.506 1.00 98.56 161 ALA A N 1
ATOM 1352 C CA . ALA A 1 161 ? -21.219 -1.391 18.274 1.00 98.56 161 ALA A CA 1
ATOM 1353 C C . ALA A 1 161 ? -20.597 -1.436 19.679 1.00 98.56 161 ALA A C 1
ATOM 1355 O O . ALA A 1 161 ? -21.298 -1.675 20.664 1.00 98.56 161 ALA A O 1
ATOM 1356 N N . TYR A 1 162 ? -19.297 -1.153 19.778 1.00 98.38 162 TYR A N 1
ATOM 1357 C CA . TYR A 1 162 ? -18.585 -1.055 21.047 1.00 98.38 162 TYR A CA 1
ATOM 1358 C C . TYR A 1 162 ? -19.148 0.063 21.935 1.00 98.38 162 TYR A C 1
ATOM 1360 O O . TYR A 1 162 ? -19.471 -0.179 23.098 1.00 98.38 162 TYR A O 1
ATOM 1368 N N . ASP A 1 163 ? -19.338 1.264 21.382 1.00 98.56 163 ASP A N 1
ATOM 1369 C CA . ASP A 1 163 ? -19.885 2.412 22.110 1.00 98.56 163 ASP A CA 1
ATOM 1370 C C . ASP A 1 163 ? -21.319 2.144 22.598 1.00 98.56 163 ASP A C 1
ATOM 1372 O O . ASP A 1 163 ? -21.660 2.474 23.736 1.00 98.56 163 ASP A O 1
ATOM 1376 N N . LEU A 1 164 ? -22.146 1.484 21.777 1.00 98.75 164 LEU A N 1
ATOM 1377 C CA . LEU A 1 164 ? -23.498 1.074 22.159 1.00 98.75 164 LEU A CA 1
ATOM 1378 C C . LEU A 1 164 ? -23.479 0.086 23.331 1.00 98.75 164 LEU A C 1
ATOM 1380 O O . LEU A 1 164 ? -24.208 0.279 24.306 1.00 98.75 164 LEU A O 1
ATOM 1384 N N . LYS A 1 165 ? -22.628 -0.944 23.266 1.00 98.62 165 LYS A N 1
ATOM 1385 C CA . LYS A 1 165 ? -22.482 -1.928 24.347 1.00 98.62 165 LYS A CA 1
ATOM 1386 C C . LYS A 1 165 ? -22.021 -1.261 25.643 1.00 98.62 165 LYS A C 1
ATOM 1388 O O . LYS A 1 165 ? -22.618 -1.473 26.694 1.00 98.62 165 LYS A O 1
ATOM 1393 N N . ARG A 1 166 ? -21.026 -0.376 25.557 1.00 98.56 166 ARG A N 1
ATOM 1394 C CA . ARG A 1 166 ? -20.526 0.388 26.705 1.00 98.56 166 ARG A CA 1
ATOM 1395 C C . ARG A 1 166 ? -21.605 1.287 27.315 1.00 98.56 166 ARG A C 1
ATOM 1397 O O . ARG A 1 166 ? -21.678 1.432 28.535 1.00 98.56 166 ARG A O 1
ATOM 1404 N N . ALA A 1 167 ? -22.456 1.893 26.487 1.00 98.56 167 ALA A N 1
ATOM 1405 C CA . ALA A 1 167 ? -23.588 2.682 26.963 1.00 98.56 167 ALA A CA 1
ATOM 1406 C C . ALA A 1 167 ? -24.630 1.815 27.692 1.00 98.56 167 ALA A C 1
ATOM 1408 O O . ALA A 1 167 ? -25.142 2.241 28.728 1.00 98.56 167 ALA A O 1
ATOM 1409 N N . GLN A 1 168 ? -24.910 0.604 27.198 1.00 98.62 168 GLN A N 1
ATOM 1410 C CA . GLN A 1 168 ? -25.807 -0.354 27.855 1.00 98.62 168 GLN A CA 1
ATOM 1411 C C . GLN A 1 168 ? -25.257 -0.828 29.205 1.00 98.62 168 GLN A C 1
ATOM 1413 O O . GLN A 1 168 ? -25.979 -0.786 30.199 1.00 98.62 168 GLN A O 1
ATOM 1418 N N . GLU A 1 169 ? -23.979 -1.205 29.270 1.00 98.44 169 GLU A N 1
ATOM 1419 C CA . GLU A 1 169 ? -23.315 -1.598 30.523 1.00 98.44 169 GLU A CA 1
ATOM 1420 C C . GLU A 1 169 ? -23.395 -0.471 31.561 1.00 98.44 169 GLU A C 1
ATOM 1422 O O . GLU A 1 169 ? -23.816 -0.690 32.694 1.00 98.44 169 GLU A O 1
ATOM 1427 N N . LYS A 1 170 ? -23.131 0.774 31.147 1.00 98.50 170 LYS A N 1
ATOM 1428 C CA . LYS A 1 170 ? -23.258 1.949 32.022 1.00 98.50 170 LYS A CA 1
ATOM 1429 C C . LYS A 1 170 ? -24.696 2.197 32.492 1.00 98.50 170 LYS A C 1
ATOM 1431 O O . LYS A 1 170 ? -24.913 2.711 33.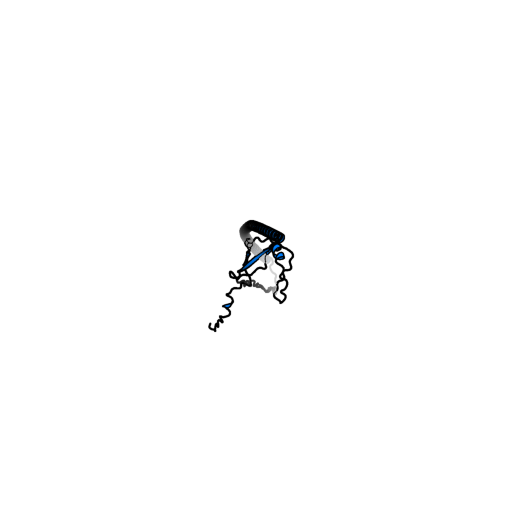590 1.00 98.50 170 LYS A O 1
ATOM 1436 N N . GLN A 1 171 ? -25.701 1.880 31.674 1.00 98.50 171 GLN A N 1
ATOM 1437 C CA . GLN A 1 171 ? -27.104 1.957 32.095 1.00 98.50 171 GLN A CA 1
ATOM 1438 C C . GLN A 1 171 ? -27.445 0.881 33.130 1.00 98.50 171 GLN A C 1
ATOM 1440 O O . GLN A 1 171 ? -28.134 1.195 34.103 1.00 98.50 171 GLN A O 1
ATOM 1445 N N . GLN A 1 172 ? -26.949 -0.345 32.948 1.00 98.31 172 GLN A N 1
ATOM 1446 C CA . GLN A 1 172 ? -27.121 -1.439 33.906 1.00 98.31 172 GLN A CA 1
ATOM 1447 C C . GLN A 1 172 ? -26.436 -1.126 35.237 1.00 98.31 172 GLN A C 1
ATOM 1449 O O . GLN A 1 172 ? -27.063 -1.254 36.284 1.00 98.31 172 GLN A O 1
ATOM 1454 N N . GLU A 1 173 ? -25.206 -0.614 35.199 1.00 98.44 173 GLU A N 1
ATOM 1455 C CA . GLU A 1 173 ? -24.463 -0.181 36.385 1.00 98.44 173 GLU A CA 1
ATOM 1456 C C . GLU A 1 173 ? -25.234 0.890 37.173 1.00 98.44 173 GLU A C 1
ATOM 1458 O O . GLU A 1 173 ? -25.462 0.744 38.370 1.00 98.44 173 GLU A O 1
ATOM 1463 N N . ARG A 1 174 ? -25.763 1.918 36.494 1.00 98.62 174 ARG A N 1
ATOM 1464 C CA . ARG A 1 174 ? -26.609 2.948 37.129 1.00 98.62 174 ARG A CA 1
ATOM 1465 C C . ARG A 1 174 ? -27.937 2.415 37.661 1.00 98.62 174 ARG A C 1
ATOM 1467 O O . ARG A 1 174 ? -28.538 3.028 38.544 1.00 98.62 174 ARG A O 1
ATOM 1474 N N . ALA A 1 175 ? -28.495 1.372 37.053 1.00 98.50 175 ALA A N 1
ATOM 1475 C CA . ALA A 1 175 ? -29.715 0.739 37.547 1.00 98.50 175 ALA A CA 1
ATOM 1476 C C . ALA A 1 175 ? -29.421 -0.062 38.822 1.00 98.50 175 ALA A C 1
ATOM 1478 O O . ALA A 1 175 ? -30.145 0.076 39.807 1.00 98.50 175 ALA A O 1
ATOM 1479 N N . TRP A 1 176 ? -28.317 -0.809 38.822 1.00 97.94 176 TRP A N 1
ATOM 1480 C CA . TRP A 1 176 ? -27.810 -1.531 39.983 1.00 97.94 176 TRP A CA 1
ATOM 1481 C C . TRP A 1 176 ? -27.480 -0.591 41.146 1.00 97.94 176 TRP A C 1
ATOM 1483 O O . TRP A 1 176 ? -27.926 -0.818 42.267 1.00 97.94 176 TRP A O 1
ATOM 1493 N N . GLU A 1 177 ? -26.780 0.514 40.883 1.00 98.50 177 GLU A N 1
ATOM 1494 C CA . GLU A 1 177 ? -26.452 1.524 41.894 1.00 98.50 177 GLU A CA 1
ATOM 1495 C C . GLU A 1 177 ? -27.717 2.099 42.547 1.00 98.50 177 GLU A C 1
ATOM 1497 O O . GLU A 1 177 ? -27.818 2.146 43.772 1.00 98.50 177 GLU A O 1
ATOM 1502 N N . ARG A 1 178 ? -28.741 2.429 41.747 1.00 98.50 178 ARG A N 1
ATOM 1503 C CA . ARG A 1 178 ? -30.048 2.877 42.258 1.00 98.50 178 ARG A CA 1
ATOM 1504 C C . ARG A 1 178 ? -30.749 1.813 43.103 1.00 98.50 178 ARG A C 1
ATOM 1506 O O . ARG A 1 178 ? -31.354 2.147 44.120 1.00 98.50 178 ARG A O 1
ATOM 1513 N N . GLN A 1 179 ? -30.677 0.546 42.702 1.00 98.31 179 GLN A N 1
ATOM 1514 C CA . GLN A 1 179 ? -31.253 -0.559 43.468 1.00 98.31 179 GLN A CA 1
ATOM 1515 C C . GLN A 1 179 ? -30.554 -0.721 44.824 1.00 98.31 179 GLN A C 1
ATOM 1517 O O . GLN A 1 179 ? -31.221 -0.839 45.852 1.00 98.31 179 GLN A O 1
ATOM 1522 N N . MET A 1 180 ? -29.222 -0.665 44.839 1.00 98.19 180 MET A N 1
ATOM 1523 C CA . MET A 1 180 ? -28.428 -0.738 46.065 1.00 98.19 180 MET A CA 1
ATOM 1524 C C . MET A 1 180 ? -28.660 0.472 46.973 1.00 98.19 180 MET A C 1
ATOM 1526 O O . MET A 1 180 ? -28.744 0.321 48.190 1.00 98.19 180 MET A O 1
ATOM 1530 N N . ASP A 1 181 ? -28.824 1.667 46.410 1.00 98.44 181 ASP A N 1
ATOM 1531 C CA . ASP A 1 181 ? -29.190 2.868 47.164 1.00 98.44 181 ASP A CA 1
ATOM 1532 C C . ASP A 1 181 ? -30.563 2.760 47.815 1.00 98.44 181 ASP A C 1
ATOM 1534 O O . ASP A 1 181 ? -30.713 3.120 48.985 1.00 98.44 181 ASP A O 1
ATOM 1538 N N . ASN A 1 182 ? -31.556 2.250 47.086 1.00 98.38 182 ASN A N 1
ATOM 1539 C CA . ASN A 1 182 ? -32.887 2.016 47.635 1.00 98.38 182 ASN A CA 1
ATOM 1540 C C . ASN A 1 182 ? -32.829 1.004 48.781 1.00 98.38 182 ASN A C 1
ATOM 1542 O O . ASN A 1 182 ? -33.332 1.300 49.862 1.00 98.38 182 ASN A O 1
ATOM 1546 N N . LYS A 1 183 ? -32.113 -0.114 48.603 1.00 97.94 183 LYS A N 1
ATOM 1547 C CA . LYS A 1 183 ? -31.912 -1.109 49.665 1.00 97.94 183 LYS A CA 1
ATOM 1548 C C . LYS A 1 183 ? -31.247 -0.498 50.905 1.00 97.94 183 LYS A C 1
ATOM 1550 O O . LYS A 1 183 ? -31.736 -0.677 52.015 1.00 97.94 183 LYS A O 1
ATOM 1555 N N . ARG A 1 184 ? -30.202 0.320 50.723 1.00 98.00 184 ARG A N 1
ATOM 1556 C CA . ARG A 1 184 ? -29.548 1.060 51.821 1.00 98.00 184 ARG A CA 1
ATOM 1557 C C . ARG A 1 184 ? -30.471 2.073 52.504 1.00 98.00 184 ARG A C 1
ATOM 1559 O O . ARG A 1 184 ? -30.271 2.402 53.670 1.00 98.00 184 ARG A O 1
ATOM 1566 N N . ARG A 1 185 ? -31.440 2.660 51.795 1.00 98.19 185 ARG A N 1
ATOM 1567 C CA . ARG A 1 185 ? -32.447 3.553 52.403 1.00 98.19 185 ARG A CA 1
ATOM 1568 C C . ARG A 1 185 ? -33.491 2.762 53.186 1.00 98.19 185 ARG A C 1
ATOM 1570 O O . ARG A 1 185 ? -33.875 3.197 54.268 1.00 98.19 185 ARG A O 1
ATOM 1577 N N . GLU A 1 186 ? -33.921 1.618 52.667 1.00 98.06 186 GLU A N 1
ATOM 1578 C CA . GLU A 1 186 ? -34.841 0.710 53.358 1.00 98.06 186 GLU A CA 1
ATOM 1579 C C . GLU A 1 186 ? -34.223 0.163 54.647 1.00 98.06 186 GLU A C 1
ATOM 1581 O O . GLU A 1 186 ? -34.875 0.195 55.687 1.00 98.06 186 GLU A O 1
ATOM 1586 N N . GLU A 1 187 ? -32.957 -0.262 54.605 1.00 96.81 187 GLU A N 1
ATOM 1587 C CA . GLU A 1 187 ? -32.204 -0.697 55.789 1.00 96.81 187 GLU A CA 1
ATOM 1588 C C . GLU A 1 187 ? -32.113 0.423 56.829 1.00 96.81 187 GLU A C 1
ATOM 1590 O O . GLU A 1 187 ? -32.547 0.217 57.958 1.00 96.81 187 GLU A O 1
ATOM 1595 N N . ARG A 1 188 ? -31.718 1.643 56.436 1.00 97.88 188 ARG A N 1
ATOM 1596 C CA . ARG A 1 188 ? -31.726 2.810 57.342 1.00 97.88 188 ARG A CA 1
ATOM 1597 C C . ARG A 1 188 ? -33.104 3.114 57.931 1.00 97.88 188 ARG A C 1
ATOM 1599 O O . ARG A 1 188 ? -33.213 3.495 59.090 1.00 97.88 188 ARG A O 1
ATOM 1606 N N . THR A 1 189 ? -34.171 2.959 57.147 1.00 98.12 189 THR A N 1
ATOM 1607 C CA . THR A 1 189 ? -35.544 3.172 57.639 1.00 98.12 189 THR A CA 1
ATOM 1608 C C . THR A 1 189 ? -35.932 2.101 58.656 1.00 98.12 189 THR A C 1
ATOM 1610 O O . THR A 1 189 ? -36.559 2.410 59.667 1.00 98.12 189 THR A O 1
ATOM 1613 N N . ARG A 1 190 ? -35.541 0.845 58.412 1.00 97.38 190 ARG A N 1
ATOM 1614 C CA . ARG A 1 190 ? -35.761 -0.279 59.327 1.00 97.38 190 ARG A CA 1
ATOM 1615 C C . ARG A 1 190 ? -34.977 -0.103 60.627 1.00 97.38 190 ARG A C 1
ATOM 1617 O O . ARG A 1 190 ? -35.547 -0.316 61.691 1.00 97.38 190 ARG A O 1
ATOM 1624 N N . GLU A 1 191 ? -33.714 0.306 60.542 1.00 96.31 191 GLU A N 1
ATOM 1625 C CA . GLU A 1 191 ? -32.868 0.627 61.696 1.00 96.31 191 GLU A CA 1
ATOM 1626 C C . GLU A 1 191 ? -33.482 1.758 62.522 1.00 96.31 191 GLU A C 1
ATOM 1628 O O . GLU A 1 191 ? -33.708 1.575 63.712 1.00 96.31 191 GLU A O 1
ATOM 1633 N N . ALA A 1 192 ? -33.891 2.862 61.891 1.00 97.50 192 ALA A N 1
ATOM 1634 C CA . ALA A 1 192 ? -34.550 3.966 62.589 1.00 97.50 192 ALA A CA 1
ATOM 1635 C C . ALA A 1 192 ? -35.868 3.540 63.265 1.00 97.50 192 ALA A C 1
ATOM 1637 O O . ALA A 1 192 ? -36.160 3.942 64.389 1.00 97.50 192 ALA A O 1
ATOM 1638 N N . GLN A 1 193 ? -36.681 2.700 62.610 1.00 96.81 193 GLN A N 1
ATOM 1639 C CA . GLN A 1 193 ? -37.893 2.141 63.225 1.00 96.81 193 GLN A CA 1
ATOM 1640 C C . GLN A 1 193 ? -37.569 1.242 64.421 1.00 96.81 193 GLN A C 1
ATOM 1642 O O . GLN A 1 193 ? -38.282 1.267 65.428 1.00 96.81 193 GLN A O 1
ATOM 1647 N N . TRP A 1 194 ? -36.507 0.445 64.311 1.00 94.19 194 TRP A N 1
ATOM 1648 C CA . TRP A 1 194 ? -36.035 -0.401 65.394 1.00 94.19 194 TRP A CA 1
ATOM 1649 C C . TRP A 1 194 ? -35.538 0.441 66.573 1.00 94.19 194 TRP A C 1
ATOM 1651 O O . TRP A 1 194 ? -35.983 0.197 67.692 1.00 94.19 194 TRP A O 1
ATOM 1661 N N . GLU A 1 195 ? -34.734 1.478 66.332 1.00 95.88 195 GLU A N 1
ATOM 1662 C CA . GLU A 1 195 ? -34.260 2.421 67.355 1.00 95.88 195 GLU A CA 1
ATOM 1663 C C . GLU A 1 195 ? -35.424 3.126 68.058 1.00 95.88 195 GLU A C 1
ATOM 1665 O O . GLU A 1 195 ? -35.520 3.076 69.280 1.00 95.88 195 GLU A O 1
ATOM 1670 N N . MET A 1 196 ? -36.385 3.677 67.308 1.00 96.25 196 MET A N 1
ATOM 1671 C CA . MET A 1 196 ? -37.596 4.288 67.879 1.00 96.25 196 MET A CA 1
ATOM 1672 C C . MET A 1 196 ? -38.409 3.292 68.724 1.00 96.25 196 MET A C 1
ATOM 1674 O O . MET A 1 196 ? -39.015 3.657 69.735 1.00 96.25 196 MET A O 1
ATOM 1678 N N . SER A 1 197 ? -38.448 2.018 68.319 1.00 91.38 197 SER A N 1
ATOM 1679 C CA . SER A 1 197 ? -39.098 0.948 69.081 1.00 91.38 197 SER A CA 1
ATOM 1680 C C . SER A 1 197 ? -38.330 0.584 70.355 1.00 91.38 197 SER A C 1
ATOM 1682 O O . SER A 1 197 ? -38.966 0.239 71.355 1.00 91.38 197 SER A O 1
ATOM 1684 N N . GLN A 1 198 ? -36.997 0.633 70.334 1.00 89.81 198 GLN A N 1
ATOM 1685 C CA . GLN A 1 198 ? -36.167 0.454 71.527 1.00 89.81 198 GLN A CA 1
ATOM 1686 C C . GLN A 1 198 ? -36.346 1.632 72.484 1.00 89.81 198 GLN A C 1
ATOM 1688 O O . GLN A 1 198 ? -36.722 1.417 73.630 1.00 89.81 198 GLN A O 1
ATOM 1693 N N . GLU A 1 199 ? -36.243 2.870 71.998 1.00 93.19 199 GLU A N 1
ATOM 1694 C CA . GLU A 1 199 ? -36.418 4.074 72.817 1.00 93.19 199 GLU A CA 1
ATOM 1695 C C . GLU A 1 199 ? -37.807 4.111 73.478 1.00 93.19 199 GLU A C 1
ATOM 1697 O O . GLU A 1 199 ? -37.943 4.407 74.666 1.00 93.19 199 GLU A O 1
ATOM 1702 N N . LYS A 1 200 ? -38.872 3.756 72.743 1.00 92.12 200 LYS A N 1
ATOM 1703 C CA . LYS A 1 200 ? -40.225 3.666 73.317 1.00 92.12 200 LYS A CA 1
ATOM 1704 C C . LYS A 1 200 ? -40.315 2.608 74.421 1.00 92.12 200 LYS A C 1
ATOM 1706 O O . LYS A 1 200 ? -41.055 2.816 75.379 1.00 92.12 200 LYS A O 1
ATOM 1711 N N . ARG A 1 201 ? -39.601 1.487 74.289 1.00 86.06 201 ARG A N 1
ATOM 1712 C CA . ARG A 1 201 ? -39.540 0.443 75.323 1.00 86.06 201 ARG A CA 1
ATOM 1713 C C . ARG A 1 201 ? -38.782 0.930 76.551 1.00 86.06 201 ARG A C 1
ATOM 1715 O O . ARG A 1 201 ? -39.316 0.817 77.648 1.00 86.06 201 ARG A O 1
ATOM 1722 N N . GLU A 1 202 ? -37.629 1.559 76.358 1.00 87.00 202 GLU A N 1
ATOM 1723 C CA . GLU A 1 202 ? -36.835 2.145 77.442 1.00 87.00 202 GLU A CA 1
ATOM 1724 C C . GLU A 1 202 ? -37.619 3.217 78.211 1.00 87.00 202 GLU A C 1
ATOM 1726 O O . GLU A 1 202 ? -37.630 3.208 79.439 1.00 87.00 202 GLU A O 1
ATOM 1731 N N . ARG A 1 203 ? -38.372 4.083 77.516 1.00 91.38 203 ARG A N 1
ATOM 1732 C CA . ARG A 1 203 ? -39.262 5.077 78.152 1.00 91.38 203 ARG A CA 1
ATOM 1733 C C . ARG A 1 203 ? -40.389 4.456 78.979 1.00 91.38 203 ARG A C 1
ATOM 1735 O O . ARG A 1 203 ? -40.877 5.098 79.903 1.00 91.38 203 ARG A O 1
ATOM 1742 N N . LEU A 1 204 ? -40.818 3.242 78.639 1.00 88.50 204 LEU A N 1
ATOM 1743 C CA . LEU A 1 204 ? -41.785 2.465 79.420 1.00 88.50 204 LEU A CA 1
ATOM 1744 C C . LEU A 1 204 ? -41.113 1.650 80.539 1.00 88.50 204 LEU A C 1
ATOM 1746 O O . LEU A 1 204 ? -41.799 0.896 81.218 1.00 88.50 204 LEU A O 1
ATOM 1750 N N . GLY A 1 205 ? -39.792 1.760 80.716 1.00 87.50 205 GLY A N 1
ATOM 1751 C CA . GLY A 1 205 ? -39.028 0.938 81.652 1.00 87.50 205 GLY A CA 1
ATOM 1752 C C . GLY A 1 205 ? -38.912 -0.528 81.227 1.00 87.50 205 GLY A C 1
ATOM 1753 O O . GLY A 1 205 ? -38.501 -1.361 82.023 1.00 87.50 205 GLY A O 1
ATOM 1754 N N . LEU A 1 206 ? -39.266 -0.889 79.993 1.00 86.06 206 LEU A N 1
ATOM 1755 C CA . LEU A 1 206 ? -39.233 -2.276 79.536 1.00 86.06 206 LEU A CA 1
ATOM 1756 C C . LEU A 1 206 ? -37.834 -2.630 79.014 1.00 86.06 206 LEU A C 1
ATOM 1758 O O . LEU A 1 206 ? -37.351 -2.000 78.075 1.00 86.06 206 LEU A O 1
ATOM 1762 N N . SER A 1 207 ? -37.203 -3.667 79.566 1.00 87.94 207 SER A N 1
ATOM 1763 C CA . SER A 1 207 ? -35.893 -4.164 79.120 1.00 87.94 207 SER A CA 1
ATOM 1764 C C . SER A 1 207 ? -35.908 -5.677 78.908 1.00 87.94 207 SER A C 1
ATOM 1766 O O . SER A 1 207 ? -36.656 -6.403 79.554 1.00 87.94 207 SER A O 1
ATOM 1768 N N . TRP A 1 208 ? -35.109 -6.187 77.972 1.00 86.88 208 TRP A N 1
ATOM 1769 C CA . TRP A 1 208 ? -34.937 -7.634 77.831 1.00 86.88 208 TRP A CA 1
ATOM 1770 C C . TRP A 1 208 ? -33.943 -8.145 78.872 1.00 86.88 208 TRP A C 1
ATOM 1772 O O . TRP A 1 208 ? -32.898 -7.537 79.094 1.00 86.88 208 TRP A O 1
ATOM 1782 N N . SER A 1 209 ? -34.242 -9.290 79.484 1.00 88.44 209 SER A N 1
ATOM 1783 C CA . SER A 1 209 ? -33.279 -10.007 80.316 1.00 88.44 209 SER A CA 1
ATOM 1784 C C . SER A 1 209 ? -32.060 -10.439 79.497 1.00 88.44 209 SER A C 1
ATOM 1786 O O . SER A 1 209 ? -32.134 -10.556 78.271 1.00 88.44 209 SER A O 1
ATOM 1788 N N . ALA A 1 210 ? -30.964 -10.785 80.180 1.00 88.88 210 ALA A N 1
ATOM 1789 C CA . ALA A 1 210 ? -29.845 -11.465 79.535 1.00 88.88 210 ALA A CA 1
ATOM 1790 C C . ALA A 1 210 ? -30.365 -12.674 78.729 1.00 88.88 210 ALA A C 1
ATOM 1792 O O . ALA A 1 210 ? -31.213 -13.424 79.240 1.00 88.88 210 ALA A O 1
ATOM 1793 N N . PRO A 1 211 ? -29.929 -12.840 77.469 1.00 90.62 211 PRO A N 1
ATOM 1794 C CA . PRO A 1 211 ? -30.425 -13.910 76.628 1.00 90.62 211 PRO A CA 1
ATOM 1795 C C . PRO A 1 211 ? -29.990 -15.256 77.195 1.00 90.62 211 PRO A C 1
ATOM 1797 O O . PRO A 1 211 ? -28.817 -15.492 77.475 1.00 90.62 211 PRO A O 1
ATOM 1800 N N . LEU A 1 212 ? -30.960 -16.145 77.363 1.00 90.50 212 LEU A N 1
ATOM 1801 C CA . LEU A 1 212 ? -30.726 -17.527 77.734 1.00 90.50 212 LEU A CA 1
ATOM 1802 C C . LEU A 1 212 ? -30.552 -18.314 76.443 1.00 90.50 212 LEU A C 1
ATOM 1804 O O . LEU A 1 212 ? -31.490 -18.427 75.646 1.00 90.50 212 LEU A O 1
ATOM 1808 N N . SER A 1 213 ? -29.349 -18.839 76.237 1.00 88.38 213 SER A N 1
ATOM 1809 C CA . SER A 1 213 ? -29.111 -19.782 75.158 1.00 88.38 213 SER A CA 1
ATOM 1810 C C . SER A 1 213 ? -29.916 -21.054 75.413 1.00 88.38 213 SER A C 1
ATOM 1812 O O . SER A 1 213 ? -29.948 -21.614 76.513 1.00 88.38 213 SER A O 1
ATOM 1814 N N . HIS A 1 214 ? -30.613 -21.500 74.380 1.00 82.12 214 HIS A N 1
ATOM 1815 C CA . HIS A 1 214 ? -31.149 -22.843 74.309 1.00 82.12 214 HIS A CA 1
ATOM 1816 C C . HIS A 1 214 ? -30.190 -23.750 73.543 1.00 82.12 214 HIS A C 1
ATOM 1818 O O . HIS A 1 214 ? -29.202 -23.300 72.955 1.00 82.12 214 HIS A O 1
ATOM 1824 N N . GLY A 1 215 ? -30.459 -25.056 73.600 1.00 83.44 215 GLY A N 1
ATOM 1825 C CA . GLY A 1 215 ? -29.723 -26.026 72.796 1.00 83.44 215 GLY A CA 1
ATOM 1826 C C . GLY A 1 215 ? -29.761 -25.662 71.307 1.00 83.44 215 GLY A C 1
ATOM 1827 O O . GLY A 1 215 ? -30.654 -24.946 70.846 1.00 83.44 215 GLY A O 1
ATOM 1828 N N . CYS A 1 216 ? -28.780 -26.155 70.558 1.00 88.62 216 CYS A N 1
ATOM 1829 C CA . CYS A 1 216 ? -28.710 -25.951 69.116 1.00 88.62 216 CYS A CA 1
ATOM 1830 C C . CYS A 1 216 ? -29.941 -26.563 68.436 1.00 88.62 216 CYS A C 1
ATOM 1832 O O . CYS A 1 216 ? -30.260 -27.731 68.661 1.00 88.62 216 CYS A O 1
ATOM 1834 N N . VAL A 1 217 ? -30.635 -25.772 67.614 1.00 86.31 217 VAL A N 1
ATOM 1835 C CA . VAL A 1 217 ? -31.840 -26.218 66.893 1.00 86.31 217 VAL A CA 1
ATOM 1836 C C . VAL A 1 217 ? -31.450 -26.920 65.595 1.00 86.31 217 VAL A C 1
ATOM 1838 O O . VAL A 1 217 ? -32.087 -27.891 65.195 1.00 86.31 217 VAL A O 1
ATOM 1841 N N . SER A 1 218 ? -30.385 -26.449 64.942 1.00 84.44 218 SER A N 1
ATOM 1842 C CA . SER A 1 218 ? -29.774 -27.108 63.786 1.00 84.44 218 SER A CA 1
ATOM 1843 C C . SER A 1 218 ? -28.285 -26.748 63.669 1.00 84.44 218 SER A C 1
ATOM 1845 O O . SER A 1 218 ? -27.741 -26.053 64.528 1.00 84.44 218 SER A O 1
ATOM 1847 N N . HI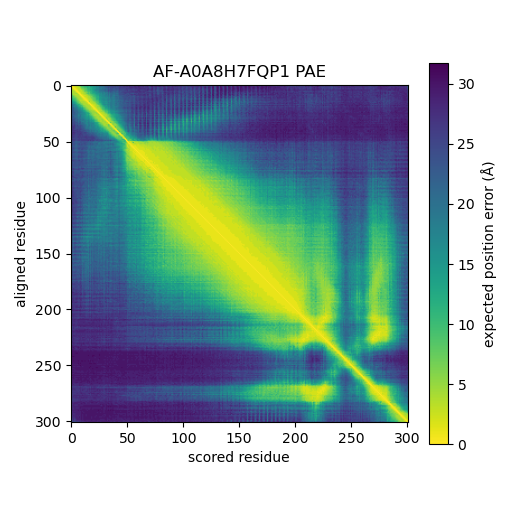S A 1 219 ? -27.599 -27.269 62.649 1.00 83.44 219 HIS A N 1
ATOM 1848 C CA . HIS A 1 219 ? -26.160 -27.074 62.457 1.00 83.44 219 HIS A CA 1
ATOM 1849 C C . HIS A 1 219 ? -25.804 -25.591 62.296 1.00 83.44 219 HIS A C 1
ATOM 1851 O O . HIS A 1 219 ? -26.232 -24.959 61.332 1.00 83.44 219 HIS A O 1
ATOM 1857 N N . GLY A 1 220 ? -25.002 -25.055 63.219 1.00 85.06 220 GLY A N 1
ATOM 1858 C CA . GLY A 1 220 ? -24.666 -23.634 63.250 1.00 85.06 220 GLY A CA 1
ATOM 1859 C C . GLY A 1 220 ? -25.838 -22.726 63.629 1.00 85.06 220 GLY A C 1
ATOM 1860 O O . GLY A 1 220 ? -25.696 -21.521 63.504 1.00 85.06 220 GLY A O 1
ATOM 1861 N N . VAL A 1 221 ? -26.986 -23.252 64.077 1.00 88.81 221 VAL A N 1
ATOM 1862 C CA . VAL A 1 221 ? -28.142 -22.425 64.462 1.00 88.81 221 VAL A CA 1
ATOM 1863 C C . VAL A 1 221 ? -28.490 -22.628 65.930 1.00 88.81 221 VAL A C 1
ATOM 1865 O O . VAL A 1 221 ? -29.015 -23.678 66.323 1.00 88.81 221 VAL A O 1
ATOM 1868 N N . GLN A 1 222 ? -28.257 -21.592 66.735 1.00 90.88 222 GLN A N 1
ATOM 1869 C CA . GLN A 1 222 ? -28.637 -21.565 68.145 1.00 90.88 222 GLN A CA 1
ATOM 1870 C C . GLN A 1 222 ? -29.917 -20.762 68.350 1.00 90.88 222 GLN A C 1
ATOM 1872 O O . GLN A 1 222 ? -30.077 -19.679 67.788 1.00 90.88 222 GLN A O 1
ATOM 1877 N N . SER A 1 223 ? -30.833 -21.278 69.173 1.00 91.56 223 SER A N 1
ATOM 1878 C CA . SER A 1 223 ? -31.986 -20.499 69.623 1.00 91.56 223 SER A CA 1
ATOM 1879 C C . SER A 1 223 ? -31.663 -19.799 70.933 1.00 91.56 223 SER A C 1
ATOM 1881 O O . SER A 1 223 ? -31.108 -20.392 71.854 1.00 91.56 223 SER A O 1
ATOM 1883 N N . TYR A 1 224 ? -32.056 -18.540 71.020 1.00 90.62 224 TYR A N 1
ATOM 1884 C CA . TYR A 1 224 ? -31.978 -17.725 72.214 1.00 90.62 224 TYR A CA 1
ATOM 1885 C C . TYR A 1 224 ? -33.386 -17.314 72.622 1.00 90.62 224 TYR A C 1
ATOM 1887 O O . TYR A 1 224 ? -34.252 -17.058 71.777 1.00 90.62 224 TYR A O 1
ATOM 1895 N N . ARG A 1 225 ? -33.611 -17.234 73.932 1.00 91.62 225 ARG A N 1
ATOM 1896 C CA . ARG A 1 225 ? -34.809 -16.610 74.488 1.00 91.62 225 ARG A CA 1
ATOM 1897 C C . ARG A 1 225 ? -34.434 -15.542 75.500 1.00 91.62 225 ARG A C 1
ATOM 1899 O O . ARG A 1 225 ? -33.515 -15.734 76.292 1.00 91.62 225 ARG A O 1
ATOM 1906 N N . ALA A 1 226 ? -35.186 -14.454 75.535 1.00 91.00 226 ALA A N 1
ATOM 1907 C CA . ALA A 1 226 ? -35.118 -13.488 76.624 1.00 91.00 226 ALA A CA 1
ATOM 1908 C C . ALA A 1 226 ? -36.518 -13.151 77.113 1.00 91.00 226 ALA A C 1
ATOM 1910 O O . ALA A 1 226 ? -37.487 -13.184 76.353 1.00 91.00 226 ALA A O 1
ATOM 1911 N N . ARG A 1 227 ? -36.619 -12.832 78.399 1.00 88.12 227 ARG A N 1
ATOM 1912 C CA . ARG A 1 227 ? -37.857 -12.380 79.022 1.00 88.12 227 ARG A CA 1
ATOM 1913 C C . ARG A 1 227 ? -37.918 -10.860 78.963 1.00 88.12 227 ARG A C 1
ATOM 1915 O O . ARG A 1 227 ? -36.911 -10.206 79.227 1.00 88.12 227 ARG A O 1
ATOM 1922 N N . LEU A 1 228 ? -39.081 -10.301 78.643 1.00 86.88 228 LEU A N 1
ATOM 1923 C CA . LEU A 1 228 ? -39.302 -8.863 78.763 1.00 86.88 228 LEU A CA 1
ATOM 1924 C C . LEU A 1 228 ? -39.567 -8.527 80.238 1.00 86.88 228 LEU A C 1
ATOM 1926 O O . LEU A 1 228 ? -40.500 -9.055 80.845 1.00 86.88 228 LEU A O 1
ATOM 1930 N N . LEU A 1 229 ? -38.710 -7.696 80.818 1.00 83.69 229 LEU A N 1
ATOM 1931 C CA . LEU A 1 229 ? -38.769 -7.214 82.192 1.00 83.69 229 LEU A CA 1
ATOM 1932 C C . LEU A 1 229 ? -39.346 -5.799 82.210 1.00 83.69 229 LEU A C 1
ATOM 1934 O O . LEU A 1 229 ? -39.023 -4.990 81.346 1.00 83.69 229 LEU A O 1
ATOM 1938 N N . ASP A 1 230 ? -40.169 -5.501 83.211 1.00 82.19 230 ASP A N 1
ATOM 1939 C CA . ASP A 1 230 ? -40.647 -4.151 83.505 1.00 82.19 230 ASP A CA 1
ATOM 1940 C C . ASP A 1 230 ? -39.834 -3.597 84.680 1.00 82.19 230 ASP A C 1
ATOM 1942 O O . ASP A 1 230 ? -39.964 -4.059 85.817 1.00 82.19 230 ASP A O 1
ATOM 1946 N N . ALA A 1 231 ? -38.933 -2.656 84.404 1.00 71.56 231 ALA A N 1
ATOM 1947 C CA . ALA A 1 231 ? -38.028 -2.065 85.384 1.00 71.56 231 ALA A CA 1
ATOM 1948 C C . ALA A 1 231 ? -38.790 -1.360 86.512 1.00 71.56 231 ALA A C 1
ATOM 1950 O O . ALA A 1 231 ? -38.361 -1.452 87.661 1.00 71.56 231 ALA A O 1
ATOM 1951 N N . VAL A 1 232 ? -39.961 -0.773 86.225 1.00 67.31 232 VAL A N 1
ATOM 1952 C CA . VAL A 1 232 ? -40.813 -0.136 87.245 1.00 67.31 232 VAL A CA 1
ATOM 1953 C C . VAL A 1 232 ? -41.271 -1.170 88.276 1.00 67.31 232 VAL A C 1
ATOM 1955 O O . VAL A 1 232 ? -41.331 -0.891 89.470 1.00 67.31 232 VAL A O 1
ATOM 1958 N N . PHE A 1 233 ? -41.536 -2.399 87.832 1.00 61.31 233 PHE A N 1
ATOM 1959 C CA . PHE A 1 233 ? -41.903 -3.516 88.702 1.00 61.31 233 PHE A CA 1
ATOM 1960 C C . PHE A 1 233 ? -40.691 -4.188 89.362 1.00 61.31 233 PHE A C 1
ATOM 1962 O O . PHE A 1 233 ? -40.783 -4.690 90.484 1.00 61.31 233 PHE A O 1
ATOM 1969 N N . THR A 1 234 ? -39.553 -4.217 88.66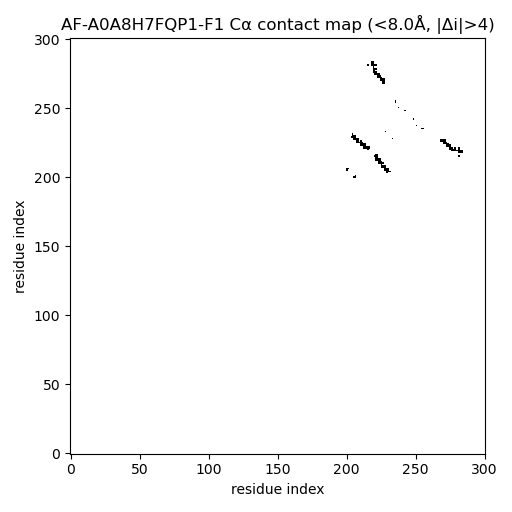7 1.00 56.84 234 THR A N 1
ATOM 1970 C CA . THR A 1 234 ? -38.355 -4.945 89.106 1.00 56.84 234 THR A CA 1
ATOM 1971 C C . THR A 1 234 ? -37.612 -4.195 90.216 1.00 56.84 234 THR A C 1
ATOM 1973 O O . THR A 1 234 ? -37.118 -4.830 91.145 1.00 56.84 234 THR A O 1
ATOM 1976 N N . GLU A 1 235 ? -37.605 -2.857 90.202 1.00 56.91 235 GLU A N 1
ATOM 1977 C CA . GLU A 1 235 ? -37.046 -2.046 91.297 1.00 56.91 235 GLU A CA 1
ATOM 1978 C C . GLU A 1 235 ? -37.835 -2.206 92.610 1.00 56.91 235 GLU A C 1
ATOM 1980 O O . GLU A 1 235 ? -37.246 -2.228 93.692 1.00 56.91 235 GLU A O 1
ATOM 1985 N N . CYS A 1 236 ? -39.150 -2.433 92.531 1.00 53.44 236 CYS A N 1
ATOM 1986 C CA . CYS A 1 236 ? -39.994 -2.707 93.697 1.00 53.44 236 CYS A CA 1
ATOM 1987 C C . CYS A 1 236 ? -39.754 -4.094 94.324 1.00 53.44 236 CYS A C 1
ATOM 1989 O O . CYS A 1 236 ? -40.072 -4.296 95.497 1.00 53.44 236 CYS A O 1
ATOM 1991 N N . LEU A 1 237 ? -39.204 -5.057 93.573 1.00 54.78 237 LEU A N 1
ATOM 1992 C CA . LEU A 1 237 ? -38.927 -6.417 94.063 1.00 54.78 237 LEU A CA 1
ATOM 1993 C C . LEU A 1 237 ? -37.611 -6.531 94.846 1.00 54.78 237 LEU A C 1
ATOM 1995 O O . LEU A 1 237 ? -37.319 -7.592 95.396 1.00 54.78 237 LEU A O 1
ATOM 1999 N N . GLY A 1 238 ? -36.876 -5.425 94.978 1.00 48.47 238 GLY A N 1
ATOM 2000 C CA . GLY A 1 238 ? -35.650 -5.361 95.752 1.00 48.47 238 GLY A CA 1
ATOM 2001 C C . GLY A 1 238 ? -34.480 -5.966 94.987 1.00 48.47 238 GLY A C 1
ATOM 2002 O O . GLY A 1 238 ? -34.478 -7.131 94.592 1.00 48.47 238 GLY A O 1
ATOM 2003 N N . SER A 1 239 ? -33.437 -5.161 94.816 1.00 46.19 239 SER A N 1
ATOM 2004 C CA . SER A 1 239 ? -32.104 -5.667 94.497 1.00 46.19 239 SER A CA 1
ATOM 2005 C C . SER A 1 239 ? -31.766 -6.804 95.477 1.00 46.19 239 SER A C 1
ATOM 2007 O O . SER A 1 239 ? -32.047 -6.634 96.669 1.00 46.19 239 SER A O 1
ATOM 2009 N N . PRO A 1 240 ? -31.204 -7.953 95.049 1.00 47.31 240 PRO A N 1
ATOM 2010 C CA . PRO A 1 240 ? 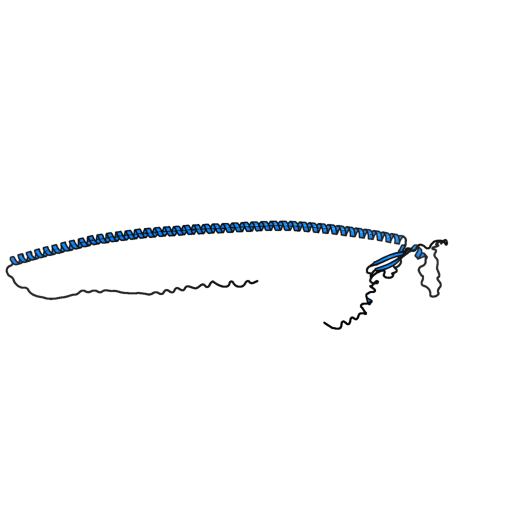-30.790 -8.991 95.980 1.00 47.31 240 PRO A CA 1
ATOM 2011 C C . PRO A 1 240 ? -29.666 -8.425 96.847 1.00 47.31 240 PRO A C 1
ATOM 2013 O O . PRO A 1 240 ? -28.493 -8.435 96.475 1.00 47.31 240 PRO A O 1
ATOM 2016 N N . THR A 1 241 ? -30.024 -7.888 98.011 1.00 43.94 241 THR A N 1
ATOM 2017 C CA . THR A 1 241 ? -29.066 -7.559 99.051 1.00 43.94 241 THR A CA 1
ATOM 2018 C C . THR A 1 241 ? -28.379 -8.860 99.423 1.00 43.94 241 THR A C 1
ATOM 2020 O O . THR A 1 241 ? -29.017 -9.842 99.801 1.00 43.94 241 THR A O 1
ATOM 2023 N N . THR A 1 242 ? -27.064 -8.858 99.223 1.00 44.31 242 THR A N 1
ATOM 2024 C CA . THR A 1 242 ? -26.104 -9.889 99.610 1.00 44.31 242 THR A CA 1
ATOM 2025 C C . THR A 1 242 ? -26.603 -10.721 100.784 1.00 44.31 242 THR A C 1
ATOM 2027 O O . THR A 1 242 ? -26.812 -10.198 101.881 1.00 44.31 242 THR A O 1
ATOM 2030 N N . ALA A 1 243 ? -26.787 -12.018 100.538 1.00 41.50 243 ALA A N 1
ATOM 2031 C CA . ALA A 1 243 ? -27.152 -12.986 101.554 1.00 41.50 243 ALA A CA 1
ATOM 2032 C C . ALA A 1 243 ? -26.102 -12.967 102.674 1.00 41.50 243 ALA A C 1
ATOM 2034 O O . ALA A 1 243 ? -25.019 -13.536 102.545 1.00 41.50 243 ALA A O 1
ATOM 2035 N N . ASN A 1 244 ? -26.417 -12.316 103.793 1.00 48.16 244 ASN A N 1
ATOM 2036 C CA . ASN A 1 244 ? -25.673 -12.538 105.022 1.00 48.16 244 ASN A CA 1
ATOM 2037 C C . ASN A 1 244 ? -25.903 -13.994 105.446 1.00 48.16 244 ASN A C 1
ATOM 2039 O O . ASN A 1 244 ? -27.029 -14.490 105.399 1.00 48.16 244 ASN A O 1
ATOM 2043 N N . ALA A 1 245 ? -24.830 -14.673 105.864 1.00 48.12 245 ALA A N 1
ATOM 2044 C CA . ALA A 1 245 ? -24.714 -16.120 106.098 1.00 48.12 245 ALA A CA 1
ATOM 2045 C C . ALA A 1 245 ? -25.621 -16.724 107.204 1.00 48.12 245 ALA A C 1
ATOM 2047 O O . ALA A 1 245 ? -25.350 -17.804 107.723 1.00 48.12 245 ALA A O 1
ATOM 2048 N N . LYS A 1 246 ? -26.708 -16.050 107.580 1.00 48.53 246 LYS A N 1
ATOM 2049 C CA . LYS A 1 246 ? -27.735 -16.518 108.515 1.00 48.53 246 LYS A CA 1
ATOM 2050 C C . LYS A 1 246 ? -29.127 -16.262 107.939 1.00 48.53 246 LYS A C 1
ATOM 2052 O O . LYS A 1 246 ? -29.882 -15.485 108.501 1.00 48.53 246 LYS A O 1
ATOM 2057 N N . GLY A 1 247 ? -29.415 -16.883 106.793 1.00 45.34 247 GLY A N 1
ATOM 2058 C CA . GLY A 1 247 ? -30.743 -17.253 106.272 1.00 45.34 247 GLY A CA 1
ATOM 2059 C C . GLY A 1 247 ? -31.991 -16.479 106.725 1.00 45.34 247 GLY A C 1
ATOM 2060 O O . GLY A 1 247 ? -33.000 -17.114 107.014 1.00 45.34 247 GLY A O 1
ATOM 2061 N N . MET A 1 248 ? -31.960 -15.146 106.780 1.00 39.78 248 MET A N 1
ATOM 2062 C CA . MET A 1 248 ? -33.113 -14.331 107.155 1.00 39.78 248 MET A CA 1
ATOM 2063 C C . MET A 1 248 ? -33.205 -13.134 106.213 1.00 39.78 248 MET A C 1
ATOM 2065 O O . MET A 1 248 ? -32.390 -12.213 106.261 1.00 39.78 248 MET A O 1
ATOM 2069 N N . TRP A 1 249 ? -34.190 -13.191 105.320 1.00 40.03 249 TRP A N 1
ATOM 2070 C CA . TRP A 1 249 ? -34.493 -12.141 104.356 1.00 40.03 249 TRP A CA 1
ATOM 2071 C C . TRP A 1 249 ? -35.233 -11.015 105.080 1.00 40.03 249 TRP A C 1
ATOM 2073 O O . TRP A 1 249 ? -36.399 -11.164 105.441 1.00 40.03 249 TRP A O 1
ATOM 2083 N N . VAL A 1 250 ? -34.549 -9.901 105.338 1.00 41.09 250 VAL A N 1
ATOM 2084 C CA . VAL A 1 250 ? -35.178 -8.687 105.870 1.00 41.09 250 VAL A CA 1
ATOM 2085 C C . VAL A 1 250 ? -35.524 -7.791 104.687 1.00 41.09 250 VAL A C 1
ATOM 2087 O O . VAL A 1 250 ? -34.662 -7.105 104.143 1.00 41.09 250 VAL A O 1
ATOM 2090 N N . PHE A 1 251 ? -36.792 -7.808 104.278 1.00 41.78 251 PHE A N 1
ATOM 2091 C CA . PHE A 1 251 ? -37.329 -6.839 103.326 1.00 41.78 251 PHE A CA 1
ATOM 2092 C C . PHE A 1 251 ? -37.533 -5.509 104.062 1.00 41.78 251 PHE A C 1
ATOM 2094 O O . PHE A 1 251 ? -38.530 -5.314 104.755 1.00 41.78 251 PHE A O 1
ATOM 2101 N N . SER A 1 252 ? -36.557 -4.605 103.970 1.00 42.62 252 SER A N 1
ATOM 2102 C CA . SER A 1 252 ? -36.711 -3.232 104.459 1.00 42.62 252 SER A CA 1
ATOM 2103 C C . SER A 1 252 ? -37.536 -2.446 103.448 1.00 42.62 252 SER A C 1
ATOM 2105 O O . SER A 1 252 ? -37.076 -2.169 102.343 1.00 42.62 252 SER A O 1
ATOM 2107 N N . GLY A 1 253 ? -38.771 -2.127 103.821 1.00 39.28 253 GLY A N 1
ATOM 2108 C CA . GLY A 1 253 ? -39.734 -1.468 102.956 1.00 39.28 253 GLY A CA 1
ATOM 2109 C C . GLY A 1 253 ? -39.412 -0.008 102.637 1.00 39.28 253 GLY A C 1
ATOM 2110 O O . GLY A 1 253 ? -39.081 0.787 103.513 1.00 39.28 253 GLY A O 1
ATOM 2111 N N . SER A 1 254 ? -39.684 0.349 101.386 1.00 40.78 254 SER A N 1
ATOM 2112 C CA . SER A 1 254 ? -40.371 1.588 101.028 1.00 40.78 254 SER A CA 1
ATOM 2113 C C . SER A 1 254 ? -41.349 1.273 99.891 1.00 40.78 254 SER A C 1
ATOM 2115 O O . SER A 1 254 ? -40.981 1.183 98.727 1.00 40.78 254 SER A O 1
ATOM 2117 N N . SER A 1 255 ? -42.585 0.993 100.309 1.00 47.06 255 SER A N 1
ATOM 2118 C CA . SER A 1 255 ? -43.864 0.965 99.586 1.00 47.06 255 SER A CA 1
ATOM 2119 C C . SER A 1 255 ? -43.870 1.152 98.056 1.00 47.06 255 SER A C 1
ATOM 2121 O O . SER A 1 255 ? -44.151 2.244 97.563 1.00 47.06 255 SER A O 1
ATOM 2123 N N . CYS A 1 256 ? -43.796 0.049 97.313 1.00 44.91 256 CYS A N 1
ATOM 2124 C CA . CYS A 1 256 ? -44.677 -0.136 96.158 1.00 44.91 256 CYS A CA 1
ATOM 2125 C C . CYS A 1 256 ? -45.864 -0.978 96.636 1.00 44.91 256 CYS A C 1
ATOM 2127 O O . CYS A 1 256 ? -45.839 -2.206 96.580 1.00 44.91 256 CYS A O 1
ATOM 2129 N N . ALA A 1 257 ? -46.875 -0.331 97.218 1.00 44.94 257 ALA A N 1
ATOM 2130 C CA . ALA A 1 257 ? -48.090 -1.012 97.649 1.00 44.94 257 ALA A CA 1
ATOM 2131 C C . ALA A 1 257 ? -48.929 -1.376 96.415 1.00 44.94 257 ALA A C 1
ATOM 2133 O O . ALA A 1 257 ? -49.849 -0.661 96.027 1.00 44.94 257 ALA A O 1
ATOM 2134 N N . LEU A 1 258 ? -48.590 -2.491 95.771 1.00 47.75 258 LEU A N 1
ATOM 2135 C CA . LEU A 1 258 ? -49.487 -3.159 94.840 1.00 47.75 258 LEU A CA 1
ATOM 2136 C C . LEU A 1 258 ? -50.614 -3.784 95.663 1.00 47.75 258 LEU A C 1
ATOM 2138 O O . LEU A 1 258 ? -50.439 -4.843 96.269 1.00 47.75 258 LEU A O 1
ATOM 2142 N N . ASN A 1 259 ? -51.768 -3.113 95.694 1.00 45.97 259 ASN A N 1
ATOM 2143 C CA . ASN A 1 259 ? -53.035 -3.717 96.098 1.00 45.97 259 ASN A CA 1
ATOM 2144 C C . ASN A 1 259 ? -53.319 -4.891 95.154 1.00 45.97 259 ASN A C 1
ATOM 2146 O O . ASN A 1 259 ? -53.910 -4.738 94.089 1.00 45.97 259 ASN A O 1
ATOM 2150 N N . THR A 1 260 ? -52.826 -6.066 95.526 1.00 42.72 260 THR A N 1
ATOM 2151 C CA . THR A 1 260 ? -53.113 -7.322 94.850 1.00 42.72 260 THR A CA 1
ATOM 2152 C C . THR A 1 260 ? -54.373 -7.895 95.477 1.00 42.72 260 THR A C 1
ATOM 2154 O O . THR A 1 260 ? -54.331 -8.655 96.444 1.00 42.72 260 THR A O 1
ATOM 2157 N N . ASP A 1 261 ? -55.524 -7.515 94.920 1.00 44.66 261 ASP A N 1
ATOM 2158 C CA . ASP A 1 261 ? -56.714 -8.349 95.047 1.00 44.66 261 ASP A CA 1
ATOM 2159 C C . ASP A 1 261 ? -56.356 -9.750 94.527 1.00 44.66 261 ASP A C 1
ATOM 2161 O O . ASP A 1 261 ? -55.787 -9.914 93.448 1.00 44.66 261 ASP A O 1
ATOM 2165 N N . LYS A 1 262 ? -56.629 -10.774 95.340 1.00 48.28 262 LYS A N 1
ATOM 2166 C CA . LYS A 1 262 ? -56.118 -12.159 95.233 1.00 48.28 262 LYS A CA 1
ATOM 2167 C C . LYS A 1 262 ? -56.610 -12.965 94.015 1.00 48.28 262 LYS A C 1
ATOM 2169 O O . LYS A 1 262 ? -56.644 -14.191 94.059 1.00 48.28 262 LYS A O 1
ATOM 2174 N N . THR A 1 263 ? -56.990 -12.309 92.926 1.00 47.62 263 THR A N 1
ATOM 2175 C CA . THR A 1 263 ? -57.422 -12.946 91.672 1.00 47.62 263 THR A CA 1
ATOM 2176 C C . THR A 1 263 ? -56.715 -12.404 90.430 1.00 47.62 263 THR A C 1
ATOM 2178 O O . THR A 1 263 ? -57.049 -12.814 89.320 1.00 47.62 263 THR A O 1
ATOM 2181 N N . THR A 1 264 ? -55.698 -11.548 90.582 1.00 47.09 264 THR A N 1
ATOM 2182 C CA . THR A 1 264 ? -54.901 -11.077 89.446 1.00 47.09 264 THR A CA 1
ATOM 2183 C C . THR A 1 264 ? -54.065 -12.228 88.890 1.00 47.09 264 THR A C 1
ATOM 2185 O O . THR A 1 264 ? -53.031 -12.601 89.443 1.00 47.09 264 THR A O 1
ATOM 2188 N N . THR A 1 265 ? -54.544 -12.810 87.790 1.00 53.09 265 THR A N 1
ATOM 2189 C CA . THR A 1 265 ? -53.771 -13.614 86.838 1.00 53.09 265 THR A CA 1
ATOM 2190 C C . THR A 1 265 ? -52.348 -13.074 86.749 1.00 53.09 265 THR A C 1
ATOM 2192 O O . THR A 1 265 ? -52.177 -11.885 86.476 1.00 53.09 265 THR A O 1
ATOM 2195 N N . MET A 1 266 ? -51.352 -13.934 87.003 1.00 52.59 266 MET A N 1
ATOM 2196 C CA . MET A 1 266 ? -49.930 -13.609 86.839 1.00 52.59 266 MET A CA 1
ATOM 2197 C C . MET A 1 266 ? -49.743 -12.773 85.564 1.00 52.59 266 MET A C 1
ATOM 2199 O O . MET A 1 266 ? -50.298 -13.164 84.529 1.00 52.59 266 MET A O 1
ATOM 2203 N N . PRO A 1 267 ? -49.012 -11.641 85.611 1.00 59.41 267 PRO A N 1
ATOM 2204 C CA . PRO A 1 267 ? -48.751 -10.860 84.410 1.00 59.41 267 PRO A CA 1
ATOM 2205 C C . PRO A 1 267 ? -48.147 -11.803 83.369 1.00 59.41 267 PRO A C 1
ATOM 2207 O O . PRO A 1 267 ? -47.163 -12.489 83.652 1.00 59.41 267 PRO A O 1
ATOM 2210 N N . GLN A 1 268 ? -48.803 -11.915 82.212 1.00 69.38 268 GLN A N 1
ATOM 2211 C CA . GLN A 1 268 ? -48.395 -12.839 81.158 1.00 69.38 268 GLN A CA 1
ATOM 2212 C C . GLN A 1 268 ? -46.926 -12.581 80.820 1.00 69.38 268 GLN A C 1
ATOM 2214 O O . GLN A 1 268 ? -46.561 -11.484 80.402 1.00 69.38 268 GLN A O 1
ATOM 2219 N N . GLU A 1 269 ? -46.073 -13.579 81.048 1.00 78.56 269 GLU A N 1
ATOM 2220 C CA . GLU A 1 269 ? -44.653 -13.462 80.747 1.00 78.56 269 GLU A CA 1
ATOM 2221 C C . GLU A 1 269 ? -44.474 -13.400 79.231 1.00 78.56 269 GLU A C 1
ATOM 2223 O O . GLU A 1 269 ? -44.749 -14.367 78.520 1.00 78.56 269 GLU A O 1
ATOM 2228 N N . ILE A 1 270 ? -44.019 -12.253 78.731 1.00 84.56 270 ILE A N 1
ATOM 2229 C CA . ILE A 1 270 ? -43.710 -12.089 77.314 1.00 84.56 270 ILE A CA 1
ATOM 2230 C C . ILE A 1 270 ? -42.272 -12.559 77.089 1.00 84.56 270 ILE A C 1
ATOM 2232 O O . ILE A 1 270 ? -41.319 -11.984 77.625 1.00 84.56 270 ILE A O 1
ATOM 2236 N N . TRP A 1 271 ? -42.123 -13.607 76.281 1.00 87.62 271 TRP A N 1
ATOM 2237 C CA . TRP A 1 271 ? -40.837 -14.168 75.876 1.00 87.62 271 TRP A CA 1
ATOM 2238 C C . TRP A 1 271 ? -40.534 -13.797 74.425 1.00 87.62 271 TRP A C 1
ATOM 2240 O O . TRP A 1 271 ? -41.355 -13.990 73.529 1.00 87.62 271 TRP A O 1
ATOM 2250 N N . GLY A 1 272 ? -39.343 -13.252 74.197 1.00 89.25 272 GLY A N 1
ATOM 2251 C CA . GLY A 1 272 ? -38.779 -13.041 72.872 1.00 89.25 272 GLY A CA 1
ATOM 2252 C C . GLY A 1 272 ? -37.939 -14.249 72.488 1.00 89.25 272 GLY A C 1
ATOM 2253 O O . GLY A 1 272 ? -37.128 -14.709 73.290 1.00 89.25 272 GLY A O 1
ATOM 2254 N N . HIS A 1 273 ? -38.125 -14.746 71.269 1.00 90.62 273 HIS A N 1
ATOM 2255 C CA . HIS A 1 273 ? -37.355 -15.850 70.705 1.00 90.62 273 HIS A CA 1
ATOM 2256 C C . HIS A 1 273 ? -36.646 -15.373 69.442 1.00 90.62 273 HIS A C 1
ATOM 2258 O O . HIS A 1 273 ? -37.270 -14.744 68.587 1.00 90.62 273 HIS A O 1
ATOM 2264 N N . TRP A 1 274 ? -35.362 -15.685 69.311 1.00 91.62 274 TRP A N 1
ATOM 2265 C CA . TRP A 1 274 ? -34.625 -15.495 68.065 1.00 91.62 274 TRP A CA 1
ATOM 2266 C C . TRP A 1 274 ? -33.626 -16.626 67.851 1.00 91.62 274 TRP A C 1
ATOM 2268 O O . TRP A 1 274 ? -33.318 -17.402 68.758 1.00 91.62 274 TRP A O 1
ATOM 2278 N N . THR A 1 275 ? -33.152 -16.739 66.620 1.00 91.94 275 THR A N 1
ATOM 2279 C CA . THR A 1 275 ? -32.171 -17.732 66.192 1.00 91.94 275 THR A CA 1
ATOM 2280 C C . THR A 1 275 ? -30.991 -17.025 65.562 1.00 91.94 275 THR A C 1
ATOM 2282 O O . THR A 1 275 ? -31.183 -16.098 64.777 1.00 91.94 275 THR A O 1
ATOM 2285 N N . VAL A 1 276 ? -29.785 -17.459 65.907 1.00 90.88 276 VAL A N 1
ATOM 2286 C CA . VAL A 1 276 ? -28.546 -16.942 65.326 1.00 90.88 276 VAL A CA 1
ATOM 2287 C C . VAL A 1 276 ? -27.964 -18.033 64.446 1.00 90.88 276 VAL A C 1
ATOM 2289 O O . VAL A 1 276 ? -27.766 -19.154 64.915 1.00 90.88 276 VAL A O 1
ATOM 2292 N N . GLU A 1 277 ? -27.756 -17.709 63.174 1.00 90.38 277 GLU A N 1
ATOM 2293 C CA . GLU A 1 277 ? -27.064 -18.570 62.217 1.00 90.38 277 GLU A CA 1
ATOM 2294 C C . GLU A 1 277 ? -25.546 -18.384 62.348 1.00 90.38 277 GLU A C 1
ATOM 2296 O O . GLU A 1 277 ? -25.073 -17.318 62.739 1.00 90.38 277 GLU A O 1
ATOM 2301 N N . GLU A 1 278 ? -24.799 -19.438 62.024 1.00 86.62 278 GLU A N 1
ATOM 2302 C CA . GLU A 1 278 ? -23.340 -19.534 62.144 1.00 86.62 278 GLU A CA 1
ATOM 2303 C C . GLU A 1 278 ? -22.794 -19.316 63.568 1.00 86.62 278 GLU A C 1
ATOM 2305 O O . GLU A 1 278 ? -21.673 -18.841 63.749 1.00 86.62 278 GLU A O 1
ATOM 2310 N N . ASP A 1 279 ? -23.555 -19.707 64.596 1.00 85.19 279 ASP A N 1
ATOM 2311 C CA . ASP A 1 279 ? -23.082 -19.613 65.978 1.00 85.19 279 ASP A CA 1
ATOM 2312 C C . ASP A 1 279 ? -21.915 -20.597 66.216 1.00 85.19 279 ASP A C 1
ATOM 2314 O O . ASP A 1 279 ? -22.113 -21.817 66.121 1.00 85.19 279 ASP A O 1
ATOM 2318 N N . PRO A 1 280 ? -20.697 -20.116 66.545 1.00 84.19 280 PRO A N 1
ATOM 2319 C CA . PRO A 1 280 ? -19.530 -20.977 66.729 1.00 84.19 280 PRO A CA 1
ATOM 2320 C C . PRO A 1 280 ? -19.678 -21.936 67.917 1.00 84.19 280 PRO A C 1
ATOM 2322 O O . PRO A 1 280 ? -18.986 -22.954 67.966 1.00 84.19 280 PRO A O 1
ATOM 2325 N N . SER A 1 281 ? -20.572 -21.640 68.868 1.00 85.00 281 SER A N 1
ATOM 2326 C CA . SER A 1 281 ? -20.874 -22.533 69.990 1.00 85.00 281 SER A CA 1
ATOM 2327 C C . SER A 1 281 ? -21.777 -23.708 69.591 1.00 85.00 281 SER A C 1
ATOM 2329 O O . SER A 1 281 ? -21.767 -24.746 70.255 1.00 85.00 281 SER A O 1
ATOM 2331 N N . CYS A 1 282 ? -22.485 -23.592 68.463 1.00 84.06 282 CYS A N 1
ATOM 2332 C CA . CYS A 1 282 ? -23.254 -24.666 67.844 1.00 84.06 282 CYS A CA 1
ATOM 2333 C C . CYS A 1 282 ? -22.452 -25.349 66.737 1.00 84.06 282 CYS A C 1
ATOM 2335 O O . CYS A 1 282 ? -22.818 -25.341 65.557 1.00 84.06 282 CYS A O 1
ATOM 2337 N N . SER A 1 283 ? -21.344 -25.970 67.139 1.00 74.81 283 SER A N 1
ATOM 2338 C CA . SER A 1 283 ? -20.509 -26.753 66.238 1.00 74.81 283 SER A CA 1
ATOM 2339 C C . SER A 1 283 ? -21.217 -28.039 65.774 1.00 74.81 283 SER A C 1
ATOM 2341 O O . SER A 1 283 ? -22.061 -28.602 66.483 1.00 74.81 283 SER A O 1
ATOM 2343 N N . PRO A 1 284 ? -20.894 -28.546 64.571 1.00 62.19 284 PRO A N 1
ATOM 2344 C CA . PRO A 1 284 ? -21.326 -29.869 64.145 1.00 62.19 284 PRO A CA 1
ATOM 2345 C C . PRO A 1 284 ? -20.916 -30.925 65.172 1.00 62.19 284 PRO A C 1
ATOM 2347 O O . PRO A 1 284 ? -19.727 -31.188 65.352 1.00 62.19 284 PRO A O 1
ATOM 2350 N N . PHE A 1 285 ? -21.899 -31.649 65.715 1.00 58.47 285 PHE A N 1
ATOM 2351 C CA . PHE A 1 285 ? -21.679 -32.913 66.435 1.00 58.47 285 PHE A CA 1
ATOM 2352 C C . PHE A 1 285 ? -20.830 -33.913 65.611 1.00 58.47 285 PHE A C 1
ATOM 2354 O O . PHE A 1 285 ? -20.196 -34.816 66.145 1.00 58.47 285 PHE A O 1
ATOM 2361 N N . PHE A 1 286 ? -20.753 -33.720 64.290 1.00 56.62 286 PHE A N 1
ATOM 2362 C CA . PHE A 1 286 ? -19.981 -34.535 63.357 1.00 56.62 286 PHE A CA 1
ATOM 2363 C C . PHE A 1 286 ? -18.477 -34.205 63.257 1.00 56.62 286 PHE A C 1
ATOM 2365 O O . PHE A 1 286 ? -17.835 -34.712 62.340 1.00 56.62 286 PHE A O 1
ATOM 2372 N N . GLN A 1 287 ? -17.869 -33.407 64.140 1.00 54.59 287 GLN A N 1
ATOM 2373 C CA . GLN A 1 287 ? -16.397 -33.286 64.145 1.00 54.59 287 GLN A CA 1
ATOM 2374 C C . GLN A 1 287 ? -15.6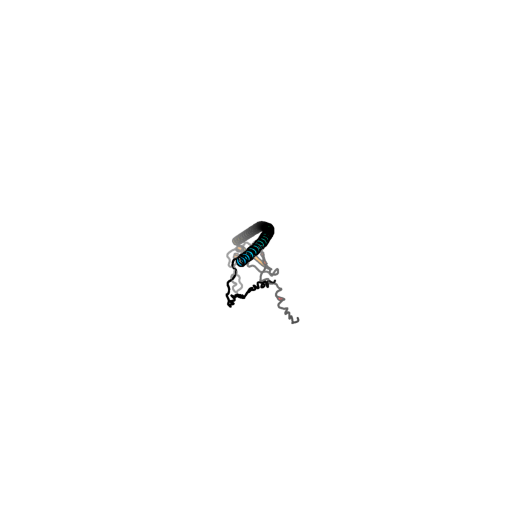69 -34.409 64.906 1.00 54.59 287 GLN A C 1
ATOM 2376 O O . GLN A 1 287 ? -14.473 -34.583 64.682 1.00 54.59 287 GLN A O 1
ATOM 2381 N N . ASP A 1 288 ? -16.367 -35.247 65.684 1.00 54.34 288 ASP A N 1
ATOM 2382 C CA . ASP A 1 288 ? -15.707 -36.247 66.548 1.00 54.34 288 ASP A CA 1
ATOM 2383 C C . ASP A 1 288 ? -15.680 -37.693 66.000 1.00 54.34 288 ASP A C 1
ATOM 2385 O O . ASP A 1 288 ? -15.201 -38.613 66.656 1.00 54.34 288 ASP A O 1
ATOM 2389 N N . TRP A 1 289 ? -16.147 -37.941 64.767 1.00 58.00 289 TRP A N 1
ATOM 2390 C CA . TRP A 1 289 ? -15.973 -39.264 64.131 1.00 58.00 289 TRP A CA 1
ATOM 2391 C C . TRP A 1 289 ? -14.670 -39.385 63.329 1.00 58.00 289 TRP A C 1
ATOM 2393 O O . TRP A 1 289 ? -14.210 -40.497 63.075 1.00 58.00 289 TRP A O 1
ATOM 2403 N N . ARG A 1 290 ? -14.030 -38.267 62.950 1.00 56.56 290 ARG A N 1
ATOM 2404 C CA . ARG A 1 290 ? -12.741 -38.295 62.228 1.00 56.56 290 ARG A CA 1
ATOM 2405 C C . ARG A 1 290 ? -11.528 -38.495 63.137 1.00 56.56 290 ARG A C 1
ATOM 2407 O O . ARG A 1 290 ? -10.466 -38.842 62.637 1.00 56.56 290 ARG A O 1
ATOM 2414 N N . THR A 1 291 ? -11.673 -38.334 64.448 1.00 56.09 291 THR A N 1
ATOM 2415 C CA . THR A 1 291 ? -10.600 -38.552 65.432 1.00 56.09 291 THR A CA 1
ATOM 2416 C C . THR A 1 291 ? -10.398 -40.029 65.789 1.00 56.09 291 THR A C 1
ATOM 2418 O O . THR A 1 291 ? -9.348 -40.368 66.326 1.00 56.09 291 THR A O 1
ATOM 2421 N N . ASN A 1 292 ? -11.325 -40.928 65.421 1.00 52.53 292 ASN A N 1
ATOM 2422 C CA . ASN A 1 292 ? -11.208 -42.371 65.687 1.00 52.53 292 ASN A CA 1
ATOM 2423 C C . ASN A 1 292 ? -11.047 -43.267 64.452 1.00 52.53 292 ASN A C 1
ATOM 2425 O O . ASN A 1 292 ? -10.864 -44.473 64.606 1.00 52.53 292 ASN A O 1
ATOM 2429 N N . VAL A 1 293 ? -11.029 -42.718 63.234 1.00 55.75 293 VAL A N 1
ATOM 2430 C CA . VAL A 1 293 ? -10.592 -43.496 62.067 1.00 55.75 293 VAL A CA 1
ATOM 2431 C C . VAL A 1 293 ? -9.125 -43.184 61.802 1.00 55.75 293 VAL A C 1
ATOM 2433 O O . VAL A 1 293 ? -8.771 -42.411 60.914 1.00 55.75 293 VAL A O 1
ATOM 2436 N N . ARG A 1 294 ? -8.254 -43.814 62.596 1.00 49.59 294 ARG A N 1
ATOM 2437 C CA . ARG A 1 294 ? -6.866 -44.064 62.206 1.00 49.59 294 ARG A CA 1
ATOM 2438 C C . ARG A 1 294 ? -6.938 -44.993 60.992 1.00 49.59 294 ARG A C 1
ATOM 2440 O O . ARG A 1 294 ? -6.984 -46.211 61.133 1.00 49.59 294 ARG A O 1
ATOM 2447 N N . VAL A 1 295 ? -7.089 -44.424 59.797 1.00 55.34 295 VAL A N 1
ATOM 2448 C CA . VAL A 1 295 ? -6.919 -45.201 58.573 1.00 55.34 295 VAL A CA 1
ATOM 2449 C C . VAL A 1 295 ? -5.420 -45.440 58.456 1.00 55.34 295 VAL A C 1
ATOM 2451 O O . VAL A 1 295 ? -4.687 -44.617 57.911 1.00 55.34 295 VAL A O 1
ATOM 2454 N N . ASP A 1 296 ? -4.963 -46.561 59.006 1.00 53.91 296 ASP A N 1
ATOM 2455 C CA . ASP A 1 296 ? -3.716 -47.185 58.590 1.00 53.91 296 ASP A CA 1
ATOM 2456 C C . ASP A 1 296 ? -3.907 -47.619 57.129 1.00 53.91 296 ASP A C 1
ATOM 2458 O O . ASP A 1 296 ? -4.210 -48.774 56.832 1.00 53.91 296 ASP A O 1
ATOM 2462 N N . ILE A 1 297 ? -3.772 -46.677 56.188 1.00 55.03 297 ILE A N 1
ATOM 2463 C CA . ILE A 1 297 ? -3.491 -47.031 54.797 1.00 55.03 297 ILE A CA 1
ATOM 2464 C C . ILE A 1 297 ? -2.026 -47.441 54.776 1.00 55.03 297 ILE A C 1
ATOM 2466 O O . ILE A 1 297 ? -1.121 -46.672 54.456 1.00 55.03 297 ILE A O 1
ATOM 2470 N N . LEU A 1 298 ? -1.815 -48.690 55.178 1.00 48.25 298 LEU A N 1
ATOM 2471 C CA . LEU A 1 298 ? -0.704 -49.491 54.717 1.00 48.25 298 LEU A CA 1
ATOM 2472 C C . LEU A 1 298 ? -0.679 -49.402 53.190 1.00 48.25 298 LEU A C 1
ATOM 2474 O O . LEU A 1 298 ? -1.604 -49.841 52.509 1.00 48.25 298 LEU A O 1
ATOM 2478 N N . SER A 1 299 ? 0.386 -48.781 52.690 1.00 50.84 299 SER A N 1
ATOM 2479 C CA . SER A 1 299 ? 1.225 -49.318 51.622 1.00 50.84 299 SER A CA 1
ATOM 2480 C C . SER A 1 299 ? 0.587 -50.463 50.833 1.00 50.84 299 SER A C 1
ATOM 2482 O O . SER A 1 299 ? 0.613 -51.607 51.286 1.00 50.84 299 SER A O 1
ATOM 2484 N N . ASN A 1 300 ? 0.066 -50.155 49.651 1.00 47.81 300 ASN A N 1
ATOM 2485 C CA . ASN A 1 300 ? 0.316 -50.931 48.442 1.00 47.81 300 ASN A CA 1
ATOM 2486 C C . ASN A 1 300 ? -0.234 -50.164 47.235 1.00 47.81 300 ASN A C 1
ATOM 2488 O O . ASN A 1 300 ? -1.413 -49.813 47.226 1.00 47.81 300 ASN A O 1
ATOM 2492 N N . TRP A 1 301 ? 0.645 -50.032 46.235 1.00 46.47 301 TRP A N 1
ATOM 2493 C CA . TRP A 1 301 ? 0.505 -49.405 44.912 1.00 46.47 301 TRP A CA 1
ATOM 2494 C C . TRP A 1 301 ? 0.883 -47.927 44.827 1.00 46.47 301 TRP A C 1
ATOM 2496 O O . TRP A 1 301 ? 0.125 -47.061 45.308 1.00 46.47 301 TRP A O 1
#